Protein AF-A0A958IT26-F1 (afdb_monomer)

Foldseek 3Di:
DPPPPPPQPVDDPPQKDKAFAPWPVVVCLCCDDVRQQQVLLCVLLVWHWDDDPPTRMIMIGDQQLLSVQLSRQLSVVCRVVVHGDNVSSNVSSVVSNVVSQVQLLVLLVVLCVVLVADDADPVLSSLLSLLQRDDDSNDRRNVQLSVQLVVQLVVCVVVVHDSNLSSLLSNQLQSLSSDGPVDPDDSLVSSLCVCVVRVHDPSSSVSNNVVDPPD

Radius of gyration: 20.42 Å; Cα contacts (8 Å, |Δi|>4): 306; chains: 1; bounding box: 57×32×57 Å

Structure (mmCIF, N/CA/C/O backbone):
data_AF-A0A958IT26-F1
#
_entry.id   AF-A0A958IT26-F1
#
loop_
_atom_site.group_PDB
_atom_site.id
_atom_site.type_symbol
_atom_site.label_atom_id
_atom_site.label_alt_id
_atom_site.label_comp_id
_atom_site.label_asym_id
_atom_site.label_entity_id
_atom_site.label_seq_id
_atom_site.pdbx_PDB_ins_code
_atom_site.Cartn_x
_atom_site.Cartn_y
_atom_site.Cartn_z
_atom_site.occupancy
_atom_site.B_iso_or_equiv
_atom_site.auth_seq_id
_atom_site.auth_comp_id
_atom_site.auth_asym_id
_atom_site.auth_atom_id
_atom_site.pdbx_PDB_model_num
ATOM 1 N N . HIS A 1 1 ? 37.014 5.999 -0.163 1.00 37.81 1 HIS A N 1
ATOM 2 C CA . HIS A 1 1 ? 36.240 6.394 1.035 1.00 37.81 1 HIS A CA 1
ATOM 3 C C . HIS A 1 1 ? 34.866 6.988 0.690 1.00 37.81 1 HIS A C 1
ATOM 5 O O . HIS A 1 1 ? 34.557 8.098 1.099 1.00 37.81 1 HIS A O 1
ATOM 11 N N . ALA A 1 2 ? 34.025 6.244 -0.039 1.00 29.22 2 ALA A N 1
ATOM 12 C CA . ALA A 1 2 ? 32.612 6.597 -0.270 1.00 29.22 2 ALA A CA 1
ATOM 13 C C . ALA A 1 2 ? 31.664 5.379 -0.188 1.00 29.22 2 ALA A C 1
ATOM 15 O O . ALA A 1 2 ? 30.457 5.556 -0.123 1.00 29.22 2 ALA A O 1
ATOM 16 N N . ILE A 1 3 ? 32.206 4.154 -0.138 1.00 37.38 3 ILE A N 1
ATOM 17 C CA . ILE A 1 3 ? 31.438 2.897 -0.168 1.00 37.38 3 ILE A CA 1
ATOM 18 C C . ILE A 1 3 ? 31.169 2.337 1.247 1.00 37.38 3 ILE A C 1
ATOM 20 O O . ILE A 1 3 ? 30.250 1.558 1.443 1.00 37.38 3 ILE A O 1
ATOM 24 N N . GLU A 1 4 ? 31.876 2.804 2.280 1.00 33.22 4 GLU A N 1
ATOM 25 C CA . GLU A 1 4 ? 31.760 2.276 3.657 1.00 33.22 4 GLU A CA 1
ATOM 26 C C . GLU A 1 4 ? 30.720 2.992 4.541 1.00 33.22 4 GLU A C 1
ATOM 28 O O . GLU A 1 4 ? 30.714 2.829 5.758 1.00 33.22 4 GLU A O 1
ATOM 33 N N . ARG A 1 5 ? 29.818 3.790 3.955 1.00 33.16 5 ARG A N 1
ATOM 34 C CA . ARG A 1 5 ? 28.678 4.385 4.682 1.00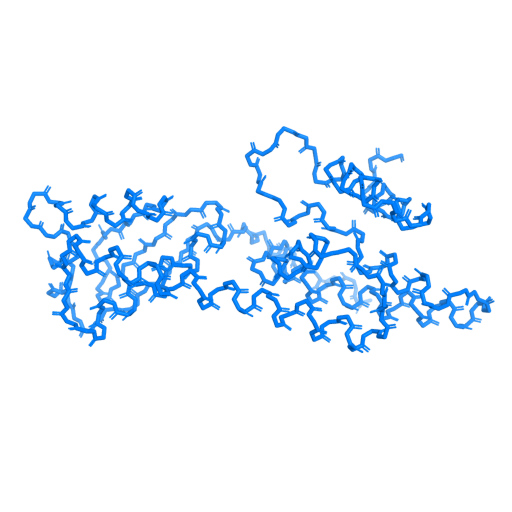 33.16 5 ARG A CA 1
ATOM 35 C C . ARG A 1 5 ? 27.321 3.787 4.323 1.00 33.16 5 ARG A C 1
ATOM 37 O O . ARG A 1 5 ? 26.304 4.321 4.748 1.00 33.16 5 ARG A O 1
ATOM 44 N N . MET A 1 6 ? 27.291 2.653 3.628 1.00 34.75 6 MET A N 1
ATOM 45 C CA . MET A 1 6 ? 26.124 1.773 3.670 1.00 34.75 6 MET A CA 1
ATOM 46 C C . MET A 1 6 ? 26.250 0.893 4.910 1.00 34.75 6 MET A C 1
ATOM 48 O O . MET A 1 6 ? 26.586 -0.284 4.837 1.00 34.75 6 MET A O 1
ATOM 52 N N . ALA A 1 7 ? 26.043 1.508 6.076 1.00 32.09 7 ALA A N 1
ATOM 53 C CA . ALA A 1 7 ? 25.699 0.754 7.265 1.00 32.09 7 ALA A CA 1
ATOM 54 C C . ALA A 1 7 ? 24.404 0.010 6.925 1.00 32.09 7 ALA A C 1
ATOM 56 O O . ALA A 1 7 ? 23.353 0.623 6.746 1.00 32.09 7 ALA A O 1
ATOM 57 N N . THR A 1 8 ? 24.510 -1.302 6.735 1.00 36.16 8 THR A N 1
ATOM 58 C CA . THR A 1 8 ? 23.375 -2.217 6.702 1.00 36.16 8 THR A CA 1
ATOM 59 C C . THR A 1 8 ? 22.695 -2.161 8.061 1.00 36.16 8 THR A C 1
ATOM 61 O O . THR A 1 8 ? 22.952 -2.990 8.934 1.00 36.16 8 THR A O 1
ATOM 64 N N . ASP A 1 9 ? 21.823 -1.175 8.243 1.00 35.66 9 ASP A N 1
ATOM 65 C CA . ASP A 1 9 ? 20.728 -1.304 9.183 1.00 35.66 9 ASP A CA 1
ATOM 66 C C . ASP A 1 9 ? 19.851 -2.415 8.625 1.00 35.66 9 ASP A C 1
ATOM 68 O O . ASP A 1 9 ? 19.150 -2.249 7.624 1.00 35.66 9 ASP A O 1
ATOM 72 N N . TYR A 1 10 ? 19.935 -3.583 9.256 1.00 38.03 10 TYR A N 1
ATOM 73 C CA . TYR A 1 10 ? 19.013 -4.689 9.045 1.00 38.03 10 TYR A CA 1
ATOM 74 C C . TYR A 1 10 ? 17.635 -4.255 9.565 1.00 38.03 10 TYR A C 1
ATOM 76 O O . TYR A 1 10 ? 17.168 -4.677 10.621 1.00 38.03 10 TYR A O 1
ATOM 84 N N . THR A 1 11 ? 16.997 -3.324 8.861 1.00 43.34 11 THR A N 1
ATOM 85 C CA . THR A 1 11 ? 15.626 -2.919 9.125 1.00 43.34 11 THR A CA 1
ATOM 86 C C . THR A 1 11 ? 14.749 -3.971 8.479 1.00 43.34 11 THR A C 1
ATOM 88 O O . THR A 1 11 ? 14.504 -3.956 7.273 1.00 43.34 11 THR A O 1
ATOM 91 N N . MET A 1 12 ? 14.298 -4.927 9.296 1.00 47.28 12 MET A N 1
ATOM 92 C CA . MET A 1 12 ? 13.136 -5.731 8.938 1.00 47.28 12 MET A CA 1
ATOM 93 C C . MET A 1 12 ? 12.037 -4.771 8.476 1.00 47.28 12 MET A C 1
ATOM 95 O O . MET A 1 12 ? 11.821 -3.737 9.117 1.00 47.28 12 MET A O 1
ATOM 99 N N . GLU A 1 13 ? 11.362 -5.092 7.369 1.00 57.38 13 GLU A N 1
ATOM 100 C CA . GLU A 1 13 ? 10.124 -4.409 6.995 1.00 57.38 13 GLU A CA 1
ATOM 101 C C . GLU A 1 13 ? 9.244 -4.412 8.248 1.00 57.38 13 GLU A C 1
ATOM 103 O O . GLU A 1 13 ? 8.858 -5.477 8.733 1.00 57.38 13 GLU A O 1
ATOM 108 N N . SER A 1 14 ? 9.033 -3.240 8.862 1.00 65.56 14 SER A N 1
ATOM 109 C CA . SER A 1 14 ? 8.302 -3.187 10.125 1.00 65.56 14 SER A CA 1
ATOM 110 C C . SER A 1 14 ? 6.916 -3.715 9.824 1.00 65.56 14 SER A C 1
ATOM 112 O O . SER A 1 14 ? 6.182 -3.065 9.091 1.00 65.56 14 SER A O 1
ATOM 114 N N . THR A 1 15 ? 6.556 -4.881 10.354 1.00 81.75 15 THR A N 1
ATOM 115 C CA . THR A 1 15 ? 5.195 -5.434 10.285 1.00 81.75 15 THR A CA 1
ATOM 116 C C . THR A 1 15 ? 4.271 -4.735 11.273 1.00 81.75 15 THR A C 1
ATOM 118 O O . THR A 1 15 ? 3.097 -5.082 11.372 1.00 81.75 15 THR A O 1
ATOM 121 N N . LEU A 1 16 ? 4.799 -3.753 12.007 1.00 89.44 16 LEU A N 1
ATOM 122 C CA . LEU A 1 16 ? 4.132 -3.028 13.068 1.00 89.44 16 LEU A CA 1
ATOM 123 C C . LEU A 1 16 ? 3.788 -1.610 12.618 1.00 89.44 16 LEU A C 1
ATOM 125 O O . LEU A 1 16 ? 4.523 -0.976 11.856 1.00 89.44 16 LEU A O 1
ATOM 129 N N . VAL A 1 17 ? 2.661 -1.113 13.109 1.00 90.94 17 VAL A N 1
ATOM 130 C CA . VAL A 1 17 ? 2.260 0.289 13.015 1.00 90.94 17 VAL A CA 1
ATOM 131 C C . VAL A 1 17 ? 1.665 0.718 14.352 1.00 90.94 17 VAL A C 1
ATOM 133 O O . VAL A 1 17 ? 0.856 -0.004 14.931 1.00 90.94 17 VAL A O 1
ATOM 136 N N . THR A 1 18 ? 2.081 1.875 14.857 1.00 92.44 18 THR A N 1
ATOM 137 C CA . THR A 1 18 ? 1.641 2.396 16.158 1.00 92.44 18 THR A CA 1
ATOM 138 C C . THR A 1 18 ? 0.656 3.537 15.950 1.00 92.44 18 THR A C 1
ATOM 140 O O . THR A 1 18 ? 0.887 4.412 15.116 1.00 92.44 18 THR A O 1
ATOM 143 N N . VAL A 1 19 ? -0.433 3.540 16.719 1.00 94.44 19 VAL A N 1
ATOM 144 C CA . VAL A 1 19 ? -1.404 4.639 16.774 1.00 94.44 19 VAL A CA 1
ATOM 145 C C . VAL A 1 19 ? -1.398 5.238 18.172 1.00 94.44 19 VAL A C 1
ATOM 147 O O . VAL A 1 19 ? -1.560 4.526 19.165 1.00 94.44 19 VAL A O 1
ATOM 150 N N . SER A 1 20 ? -1.222 6.556 18.240 1.00 94.00 20 SER A N 1
ATOM 151 C CA . SER A 1 20 ? -1.310 7.317 19.485 1.00 94.00 20 SER A CA 1
ATOM 152 C C . SER A 1 20 ? -2.763 7.472 19.928 1.00 94.00 20 SER A C 1
ATOM 154 O O . SER A 1 20 ? -3.657 7.775 19.134 1.00 94.00 20 SER A O 1
ATOM 156 N N . LEU A 1 21 ? -2.991 7.289 21.220 1.00 94.06 21 LEU A N 1
ATOM 157 C CA . LEU A 1 21 ? -4.273 7.432 21.883 1.00 94.06 21 LEU A CA 1
ATOM 158 C C . LEU A 1 21 ? -4.316 8.753 22.662 1.00 94.06 21 LEU A C 1
ATOM 160 O O . LEU A 1 21 ? -3.310 9.160 23.228 1.00 94.06 21 LEU A O 1
ATOM 164 N N . PRO A 1 22 ? -5.486 9.401 22.784 1.00 92.62 22 PRO A N 1
ATOM 165 C CA . PRO A 1 22 ? -5.612 10.614 23.595 1.00 92.62 22 PRO A CA 1
ATOM 166 C C . PRO A 1 22 ? -5.424 10.413 25.108 1.00 92.62 22 PRO A C 1
ATOM 168 O O . PRO A 1 22 ? -5.294 11.396 25.828 1.00 92.62 22 PRO A O 1
ATOM 171 N N . ASN A 1 23 ? -5.581 9.181 25.602 1.00 92.62 23 ASN A N 1
ATOM 172 C CA . ASN A 1 23 ? -5.356 8.742 26.986 1.00 92.62 23 ASN A CA 1
ATOM 173 C C . ASN A 1 23 ? -5.585 7.222 27.088 1.00 92.62 23 ASN A C 1
ATOM 175 O O . ASN A 1 23 ? -6.185 6.619 26.194 1.00 92.62 23 ASN A O 1
ATOM 179 N N . ASP A 1 24 ? -5.196 6.606 28.205 1.00 89.75 24 ASP A N 1
ATOM 180 C CA . ASP A 1 24 ? -5.304 5.151 28.400 1.00 89.75 24 ASP A CA 1
ATOM 181 C C . ASP A 1 24 ? -6.738 4.606 28.477 1.00 89.75 24 ASP A C 1
ATOM 183 O O . ASP A 1 24 ? -6.960 3.430 28.177 1.00 89.75 24 ASP A O 1
ATOM 187 N N . ASN A 1 25 ? -7.751 5.434 28.771 1.00 89.81 25 ASN A N 1
ATOM 188 C CA . ASN A 1 25 ? -9.149 4.969 28.771 1.00 89.81 25 ASN A CA 1
ATOM 189 C C . ASN A 1 25 ? -9.584 4.457 27.387 1.00 89.81 25 ASN A C 1
ATOM 191 O O . ASN A 1 25 ? -10.485 3.620 27.275 1.00 89.81 25 ASN A O 1
ATOM 195 N N . TRP A 1 26 ? -8.924 4.920 26.322 1.00 94.00 26 TRP A N 1
ATOM 196 C CA . TRP A 1 26 ? -9.163 4.449 24.963 1.00 94.00 26 TRP A CA 1
ATOM 197 C C . TRP A 1 26 ? -8.802 2.986 24.751 1.00 94.00 26 TRP A C 1
ATOM 199 O O . TRP A 1 26 ? -9.487 2.328 23.970 1.00 94.00 26 TRP A O 1
ATOM 209 N N . LYS A 1 27 ? -7.817 2.442 25.477 1.00 93.00 27 LYS A N 1
ATOM 210 C CA . LYS A 1 27 ? -7.491 1.011 25.404 1.00 93.00 27 LYS A CA 1
ATOM 211 C C . LYS A 1 27 ? -8.707 0.166 25.781 1.00 93.00 27 LYS A C 1
ATOM 213 O O . LYS A 1 27 ? -9.074 -0.751 25.050 1.00 93.00 27 LYS A O 1
ATOM 218 N N . GLY A 1 28 ? -9.411 0.545 26.851 1.00 92.69 28 GLY A N 1
ATOM 219 C CA . GLY A 1 28 ? -10.648 -0.117 27.275 1.00 92.69 28 GLY A CA 1
ATOM 220 C C . GLY A 1 28 ? -11.771 -0.040 26.232 1.00 92.69 28 GLY A C 1
ATOM 221 O O . GLY A 1 28 ? -12.476 -1.025 26.011 1.00 92.69 28 GLY A O 1
ATOM 222 N N . LEU A 1 29 ? -11.915 1.098 25.542 1.00 93.50 29 LEU A N 1
ATOM 223 C CA . LEU A 1 29 ? -12.908 1.276 24.470 1.00 93.50 29 LEU A CA 1
ATOM 224 C C . LEU A 1 29 ? -12.569 0.471 23.206 1.00 93.50 29 LEU A C 1
ATOM 226 O O . LEU A 1 29 ? -13.472 -0.086 22.575 1.00 93.50 29 LEU A O 1
ATOM 230 N N . ILE A 1 30 ? -11.283 0.401 22.852 1.00 94.94 30 ILE A N 1
ATOM 231 C CA . ILE A 1 30 ? -10.767 -0.374 21.716 1.00 94.94 30 ILE A CA 1
ATOM 232 C C . ILE A 1 30 ? -10.967 -1.870 21.961 1.00 94.94 30 ILE A C 1
ATOM 234 O O . ILE A 1 30 ? -11.467 -2.564 21.079 1.00 94.94 30 ILE A O 1
ATOM 238 N N . ILE A 1 31 ? -10.664 -2.362 23.167 1.00 95.69 31 ILE A N 1
ATOM 239 C CA . ILE A 1 31 ? -10.926 -3.757 23.548 1.00 95.69 31 ILE A CA 1
ATOM 240 C C . ILE A 1 31 ? -12.443 -4.015 23.538 1.00 95.69 31 ILE A C 1
ATOM 242 O O . ILE A 1 31 ? -12.935 -4.935 22.875 1.00 95.69 31 ILE A O 1
ATOM 246 N N . GLY A 1 32 ? -13.208 -3.155 24.213 1.00 94.56 32 GLY A N 1
ATOM 247 C CA . GLY A 1 32 ? -14.641 -3.328 24.424 1.00 94.56 32 GLY A CA 1
ATOM 248 C C . GLY A 1 32 ? -14.963 -4.486 25.377 1.00 94.56 32 GLY A C 1
ATOM 249 O O . GLY A 1 32 ? -14.102 -5.268 25.781 1.00 94.56 32 GLY A O 1
ATOM 250 N N . ARG A 1 33 ? -16.240 -4.628 25.749 1.00 94.19 33 ARG A N 1
ATOM 251 C CA . ARG A 1 33 ? -16.688 -5.725 26.624 1.00 94.19 33 ARG A CA 1
ATOM 252 C C . ARG A 1 33 ? -16.363 -7.079 25.979 1.00 94.19 33 ARG A C 1
ATOM 254 O O . ARG A 1 33 ? -16.711 -7.288 24.820 1.00 94.19 33 ARG A O 1
ATOM 261 N N . GLU A 1 34 ? -15.684 -7.964 26.714 1.00 93.38 34 GLU A N 1
ATOM 262 C CA . GLU A 1 34 ? -15.273 -9.314 26.259 1.00 93.38 34 GLU A CA 1
ATOM 263 C C . GLU A 1 34 ? -14.404 -9.325 24.979 1.00 93.38 34 GLU A C 1
ATOM 265 O O . GLU A 1 34 ? -14.343 -10.315 24.236 1.00 93.38 34 GLU A O 1
ATOM 270 N N . GLY A 1 35 ? -13.726 -8.207 24.697 1.00 94.44 35 GLY A N 1
ATOM 271 C CA . GLY A 1 35 ? -12.930 -8.051 23.482 1.00 94.44 35 GLY A CA 1
ATOM 272 C C . GLY A 1 35 ? -13.777 -7.895 22.214 1.00 94.44 35 GLY A C 1
ATOM 273 O O . GLY A 1 35 ? -13.286 -8.159 21.119 1.00 94.44 35 GLY A O 1
ATOM 274 N N . ARG A 1 36 ? -15.062 -7.526 22.325 1.00 96.75 36 ARG A N 1
ATOM 275 C CA . ARG A 1 36 ? -15.971 -7.445 21.169 1.00 96.75 36 ARG A CA 1
ATOM 276 C C . ARG A 1 36 ? -15.474 -6.482 20.093 1.00 96.75 36 ARG A C 1
ATOM 278 O O . ARG A 1 36 ? -15.608 -6.773 18.909 1.00 96.75 36 ARG A O 1
ATOM 285 N N . ASN A 1 37 ? -14.955 -5.327 20.501 1.00 96.94 37 ASN A N 1
ATOM 286 C CA . ASN A 1 37 ? -14.572 -4.274 19.566 1.00 96.94 37 ASN A CA 1
ATOM 287 C C . ASN A 1 37 ? -13.251 -4.615 18.874 1.00 96.94 37 ASN A C 1
ATOM 289 O O . ASN A 1 37 ? -13.189 -4.536 17.651 1.00 96.94 37 ASN A O 1
ATOM 293 N N . ILE A 1 38 ? -12.249 -5.072 19.633 1.00 97.12 38 ILE A N 1
ATOM 294 C CA . ILE A 1 38 ? -10.958 -5.485 19.073 1.00 97.12 38 ILE A CA 1
ATOM 295 C C . ILE A 1 38 ? -11.138 -6.659 18.105 1.00 97.12 38 ILE A C 1
ATOM 297 O O . ILE A 1 38 ? -10.722 -6.548 16.960 1.00 97.12 38 ILE A O 1
ATOM 301 N N . LYS A 1 39 ? -11.902 -7.698 18.473 1.00 97.44 39 LYS A N 1
ATOM 302 C CA . LYS A 1 39 ? -12.192 -8.835 17.578 1.00 97.44 39 LYS A CA 1
ATOM 303 C C . LYS A 1 39 ? -12.922 -8.411 16.304 1.00 97.44 39 LYS A C 1
ATOM 305 O O . LYS A 1 39 ? -12.615 -8.920 15.234 1.00 97.44 39 LYS A O 1
ATOM 310 N N . ALA A 1 40 ? -13.886 -7.491 16.404 1.00 97.62 40 ALA A N 1
ATOM 311 C CA . ALA A 1 40 ? -14.579 -6.966 15.228 1.00 97.62 40 ALA A CA 1
ATOM 312 C C . ALA A 1 40 ? -13.616 -6.193 14.314 1.00 97.62 40 ALA A C 1
ATOM 314 O O . ALA A 1 40 ? -13.631 -6.380 13.103 1.00 97.62 40 ALA A O 1
ATOM 315 N N . PHE A 1 41 ? -12.748 -5.363 14.892 1.00 97.94 41 PHE A N 1
ATOM 316 C CA . PHE A 1 41 ? -11.748 -4.615 14.140 1.00 97.94 41 PHE A CA 1
ATOM 317 C C . PHE A 1 41 ? -10.742 -5.536 13.442 1.00 97.94 41 PHE A C 1
ATOM 319 O O . PHE A 1 41 ? -10.506 -5.382 12.244 1.00 97.94 41 PHE A O 1
ATOM 326 N N . GLU A 1 42 ? -10.203 -6.528 14.152 1.00 97.62 42 GLU A N 1
ATOM 327 C CA . GLU A 1 42 ? -9.275 -7.516 13.593 1.00 97.62 42 GLU A CA 1
ATOM 328 C C . GLU A 1 42 ? -9.935 -8.355 12.490 1.00 97.62 42 GLU A C 1
ATOM 330 O O . GLU A 1 42 ? -9.327 -8.586 11.448 1.00 97.62 42 GLU A O 1
ATOM 335 N N . ALA A 1 43 ? -11.199 -8.755 12.669 1.00 97.12 43 ALA A N 1
ATOM 336 C CA . ALA A 1 43 ? -11.938 -9.530 11.672 1.00 97.12 43 ALA A CA 1
ATOM 337 C C . ALA A 1 43 ? -12.176 -8.750 10.369 1.00 97.12 43 ALA A C 1
ATOM 339 O O . ALA A 1 43 ? -12.070 -9.318 9.284 1.00 97.12 43 ALA A O 1
ATOM 340 N N . VAL A 1 44 ? -12.489 -7.456 10.467 1.00 96.81 44 VAL A N 1
ATOM 341 C CA . VAL A 1 44 ? -12.791 -6.612 9.300 1.00 96.81 44 VAL A CA 1
ATOM 342 C C . VAL A 1 44 ? -11.513 -6.173 8.581 1.00 96.81 44 VAL A C 1
ATOM 344 O O . VAL A 1 44 ? -11.487 -6.100 7.355 1.00 96.81 44 VAL A O 1
ATOM 347 N N . THR A 1 45 ? -10.443 -5.883 9.324 1.00 96.25 45 THR A N 1
ATOM 348 C CA . THR A 1 45 ? -9.178 -5.388 8.751 1.00 96.25 45 THR A CA 1
ATOM 349 C C . THR A 1 45 ? -8.204 -6.500 8.362 1.00 96.25 45 THR A C 1
ATOM 351 O O . THR A 1 45 ? -7.346 -6.293 7.502 1.00 96.25 45 THR A O 1
ATOM 354 N N . GLY A 1 46 ? -8.299 -7.674 8.990 1.00 94.62 46 GLY A N 1
ATOM 355 C CA . GLY A 1 46 ? -7.290 -8.730 8.887 1.00 94.62 46 GLY A CA 1
ATOM 356 C C . GLY A 1 46 ? -5.950 -8.361 9.537 1.00 94.62 46 GLY A C 1
ATOM 357 O O . GLY A 1 46 ? -4.922 -8.943 9.192 1.00 94.62 46 GLY A O 1
ATOM 358 N N . VAL A 1 47 ? -5.943 -7.370 10.432 1.00 95.62 47 VAL A N 1
ATOM 359 C CA . VAL A 1 47 ? -4.766 -6.898 11.173 1.00 95.62 47 VAL A CA 1
ATOM 360 C C . VAL A 1 47 ? -4.904 -7.314 12.630 1.00 95.62 47 VAL A C 1
ATOM 362 O O . VAL A 1 47 ? -5.997 -7.242 13.176 1.00 95.62 47 VAL A O 1
ATOM 365 N N . LYS A 1 48 ? -3.804 -7.720 13.271 1.00 96.06 48 LYS A N 1
ATOM 366 C CA . LYS A 1 48 ? -3.786 -8.019 14.707 1.00 96.06 48 LYS A CA 1
ATOM 367 C C . LYS A 1 48 ? -3.564 -6.741 15.505 1.00 96.06 48 LYS A C 1
ATOM 369 O O . LYS A 1 48 ? -2.614 -6.011 15.232 1.00 96.06 48 LYS A O 1
ATOM 374 N N . VAL A 1 49 ? -4.390 -6.492 16.511 1.00 96.38 49 VAL A N 1
ATOM 375 C CA . VAL A 1 49 ? -4.255 -5.349 17.416 1.00 96.38 49 VAL A CA 1
ATOM 376 C C . VAL A 1 49 ? -3.611 -5.832 18.714 1.00 96.38 49 VAL A C 1
ATOM 378 O O . VAL A 1 49 ? -4.084 -6.755 19.373 1.00 96.38 49 VAL A O 1
ATOM 381 N N . ILE A 1 50 ? -2.502 -5.207 19.082 1.00 94.50 50 ILE A N 1
ATOM 382 C CA . ILE A 1 50 ? -1.707 -5.508 20.266 1.00 94.50 50 ILE A CA 1
ATOM 383 C C . ILE A 1 50 ? -1.883 -4.344 21.237 1.00 94.50 50 ILE A C 1
ATOM 385 O O . ILE A 1 50 ? -1.512 -3.203 20.954 1.00 94.50 50 ILE A O 1
ATOM 389 N N . VAL A 1 51 ? -2.479 -4.651 22.386 1.00 92.75 51 VAL A N 1
ATOM 390 C CA . VAL A 1 51 ? -2.624 -3.720 23.503 1.00 92.75 51 VAL A CA 1
ATOM 391 C C . VAL A 1 51 ? -1.696 -4.202 24.608 1.00 92.75 51 VAL A C 1
ATOM 393 O O . VAL A 1 51 ? -1.916 -5.278 25.160 1.00 92.75 51 VAL A O 1
ATOM 396 N N . ASP A 1 52 ? -0.654 -3.428 24.891 1.00 89.75 52 ASP A N 1
ATOM 397 C CA . ASP A 1 52 ? 0.319 -3.700 25.948 1.00 89.75 52 ASP A CA 1
ATOM 398 C C . ASP A 1 52 ? 0.296 -2.589 27.016 1.00 89.75 52 ASP A C 1
ATOM 400 O O . ASP A 1 52 ? -0.594 -1.727 27.028 1.00 89.75 52 ASP A O 1
ATOM 404 N N . ASP A 1 53 ? 1.264 -2.620 27.930 1.00 88.81 53 ASP A N 1
ATOM 405 C CA . ASP A 1 53 ? 1.385 -1.658 29.028 1.00 88.81 53 ASP A CA 1
ATOM 406 C C . ASP A 1 53 ? 1.955 -0.296 28.585 1.00 88.81 53 ASP A C 1
ATOM 408 O O . ASP A 1 53 ? 2.024 0.626 29.396 1.00 88.81 53 ASP A O 1
ATOM 412 N N . THR A 1 54 ? 2.320 -0.118 27.306 1.00 89.50 54 THR A N 1
ATOM 413 C CA . THR A 1 54 ? 2.882 1.140 26.789 1.00 89.50 54 THR A CA 1
ATOM 414 C C . THR A 1 54 ? 1.818 2.240 26.821 1.00 89.50 54 THR A C 1
ATOM 416 O O . THR A 1 54 ? 0.814 2.118 26.111 1.00 89.50 54 THR A O 1
ATOM 419 N N . PRO A 1 55 ? 1.974 3.318 27.611 1.00 89.50 55 PRO A N 1
ATOM 420 C CA . PRO A 1 55 ? 0.931 4.330 27.763 1.00 89.50 55 PRO A CA 1
ATOM 421 C C . PRO A 1 55 ? 0.530 4.970 26.435 1.00 89.50 55 PRO A C 1
ATOM 423 O O . PRO A 1 55 ? 1.352 5.121 25.532 1.00 89.50 55 PRO A O 1
ATOM 426 N N . GLU A 1 56 ? -0.744 5.347 26.330 1.00 92.44 56 GLU A N 1
ATOM 427 C CA . GLU A 1 56 ? -1.280 6.199 25.263 1.00 92.44 56 GLU A CA 1
ATOM 428 C C . GLU A 1 56 ? -1.008 5.688 23.838 1.00 92.44 56 GLU A C 1
ATOM 430 O O . GLU A 1 56 ? -0.991 6.459 22.881 1.00 92.44 56 GLU A O 1
ATOM 435 N N . THR A 1 57 ? -0.805 4.382 23.660 1.00 93.56 57 THR A N 1
ATOM 436 C CA . THR A 1 57 ? -0.530 3.792 22.347 1.00 93.56 57 THR A CA 1
ATOM 437 C C . THR A 1 57 ? -1.190 2.430 22.182 1.00 93.56 57 THR A C 1
ATOM 439 O O . THR A 1 57 ? -1.473 1.719 23.148 1.00 93.56 57 THR A O 1
ATOM 442 N N . VAL A 1 58 ? -1.465 2.085 20.924 1.00 94.50 58 VAL A N 1
ATOM 443 C CA . VAL A 1 58 ? -1.838 0.739 20.482 1.00 94.50 58 VAL A CA 1
ATOM 444 C C . VAL A 1 58 ? -0.982 0.378 19.280 1.00 94.50 58 VAL A C 1
ATOM 446 O O . VAL A 1 58 ? -0.764 1.202 18.387 1.00 94.50 58 VAL A O 1
ATOM 449 N N . VAL A 1 59 ? -0.513 -0.865 19.256 1.00 94.75 59 VAL A N 1
ATOM 450 C CA . VAL A 1 59 ? 0.302 -1.404 18.169 1.00 94.75 59 VAL A CA 1
ATOM 451 C C . VAL A 1 59 ? -0.563 -2.315 17.309 1.00 94.75 59 VAL A C 1
ATOM 453 O O . VAL A 1 59 ? -1.399 -3.062 17.804 1.00 94.75 59 VAL A O 1
ATOM 456 N N . MET A 1 60 ? -0.378 -2.265 16.000 1.00 94.94 60 MET A N 1
ATOM 457 C CA . MET A 1 60 ? -1.058 -3.121 15.036 1.00 94.94 60 MET A CA 1
ATOM 458 C C . MET A 1 60 ? -0.032 -3.881 14.209 1.00 94.94 60 MET A C 1
ATOM 460 O O . MET A 1 60 ? 0.970 -3.303 13.799 1.00 94.94 60 MET A O 1
ATOM 464 N N . SER A 1 61 ? -0.282 -5.164 13.955 1.00 92.69 61 SER A N 1
ATOM 465 C CA . SER A 1 61 ? 0.634 -6.062 13.254 1.00 92.69 61 SER A CA 1
ATOM 466 C C . SER A 1 61 ? -0.031 -6.743 12.058 1.00 92.69 61 SER A C 1
ATOM 468 O O . SER A 1 61 ? -1.090 -7.359 12.201 1.00 92.69 61 SER A O 1
ATOM 470 N N . CYS A 1 62 ? 0.581 -6.627 10.876 1.00 90.81 62 CYS A N 1
ATOM 471 C CA . CYS A 1 62 ? 0.192 -7.353 9.662 1.00 90.81 62 CYS A CA 1
ATOM 472 C C . CYS A 1 62 ? 1.309 -7.293 8.601 1.00 90.81 62 CYS A C 1
ATOM 474 O O . CYS A 1 62 ? 2.015 -6.293 8.480 1.00 90.81 62 CYS A O 1
ATOM 476 N N . PHE A 1 63 ? 1.460 -8.354 7.807 1.00 86.31 63 PHE A N 1
ATOM 477 C CA . PHE A 1 63 ? 2.436 -8.406 6.709 1.00 86.31 63 PHE A CA 1
ATOM 478 C C . PHE A 1 63 ? 2.016 -7.576 5.488 1.00 86.31 63 PHE A C 1
ATOM 480 O O . PHE A 1 63 ? 2.867 -7.087 4.745 1.00 86.31 63 PHE A O 1
ATOM 487 N N . ASP A 1 64 ? 0.711 -7.374 5.284 1.00 89.62 64 ASP A N 1
ATOM 488 C CA . ASP A 1 64 ? 0.197 -6.541 4.199 1.00 89.62 64 ASP A CA 1
ATOM 489 C C . ASP A 1 64 ? 0.180 -5.057 4.634 1.00 89.62 64 ASP A C 1
ATOM 491 O O . ASP A 1 64 ? -0.616 -4.669 5.496 1.00 89.62 64 ASP A O 1
ATOM 495 N N . PRO A 1 65 ? 1.039 -4.195 4.064 1.00 90.75 65 PRO A N 1
ATOM 496 C CA . PRO A 1 65 ? 1.161 -2.796 4.435 1.00 90.75 65 PRO A CA 1
ATOM 497 C C . PRO A 1 65 ? -0.070 -1.987 4.041 1.00 90.75 65 PRO A C 1
ATOM 499 O O . PRO A 1 65 ? -0.357 -0.980 4.681 1.00 90.75 65 PRO A O 1
ATOM 502 N N . ILE A 1 66 ? -0.828 -2.428 3.033 1.00 93.88 66 ILE A N 1
ATOM 503 C CA . ILE A 1 66 ? -2.072 -1.765 2.646 1.00 93.88 66 ILE A CA 1
ATOM 504 C C . ILE A 1 66 ? -3.120 -2.032 3.718 1.00 93.88 66 ILE A C 1
ATOM 506 O O . ILE A 1 66 ? -3.737 -1.085 4.201 1.00 93.88 66 ILE A O 1
ATOM 510 N N . LYS A 1 67 ? -3.265 -3.286 4.171 1.00 94.94 67 LYS A N 1
ATOM 511 C CA . LYS A 1 67 ? -4.153 -3.603 5.303 1.00 94.94 67 LYS A CA 1
ATOM 512 C C . LYS A 1 67 ? -3.742 -2.849 6.566 1.00 94.94 67 LYS A C 1
ATOM 514 O O . LYS A 1 67 ? -4.609 -2.315 7.255 1.00 94.94 67 LYS A O 1
ATOM 519 N N . ARG A 1 68 ? -2.436 -2.740 6.845 1.00 94.12 68 ARG A N 1
ATOM 520 C CA . ARG A 1 68 ? -1.930 -1.938 7.974 1.00 94.12 68 ARG A CA 1
ATOM 521 C C . ARG A 1 68 ? -2.304 -0.472 7.871 1.00 94.12 68 ARG A C 1
ATOM 523 O O . ARG A 1 68 ? -2.759 0.094 8.859 1.00 94.12 68 ARG A O 1
ATOM 530 N N . GLU A 1 69 ? -2.132 0.137 6.703 1.00 95.69 69 GLU A N 1
ATOM 531 C CA . GLU A 1 69 ? -2.473 1.544 6.519 1.00 95.69 69 GLU A CA 1
ATOM 532 C C . GLU A 1 69 ? -3.984 1.780 6.639 1.00 95.69 69 GLU A C 1
ATOM 534 O O . GLU A 1 69 ? -4.415 2.730 7.295 1.00 95.69 69 GLU A O 1
ATOM 539 N N . VAL A 1 70 ? -4.798 0.891 6.061 1.00 97.75 70 VAL A N 1
ATOM 540 C CA . VAL A 1 70 ? -6.260 0.938 6.197 1.00 97.75 70 VAL A CA 1
ATOM 541 C C . VAL A 1 70 ? -6.663 0.835 7.668 1.00 97.75 70 VAL A C 1
ATOM 543 O O . VAL A 1 70 ? -7.474 1.636 8.134 1.00 97.75 70 VAL A O 1
ATOM 546 N N . ALA A 1 71 ? -6.068 -0.093 8.421 1.00 97.56 71 ALA A N 1
ATOM 547 C CA . ALA A 1 71 ? -6.314 -0.234 9.852 1.00 97.56 71 ALA A CA 1
ATOM 548 C C . ALA A 1 71 ? -5.871 1.012 10.639 1.00 97.56 71 ALA A C 1
ATOM 550 O O . ALA A 1 71 ? -6.639 1.521 11.455 1.00 97.56 71 ALA A O 1
ATOM 551 N N . ARG A 1 72 ? -4.685 1.566 10.357 1.00 97.31 72 ARG A N 1
ATOM 552 C CA . ARG A 1 72 ? -4.186 2.795 10.995 1.00 97.31 72 ARG A CA 1
ATOM 553 C C . ARG A 1 72 ? -5.166 3.954 10.821 1.00 97.31 72 ARG A C 1
ATOM 555 O O . ARG A 1 72 ? -5.613 4.533 11.811 1.00 97.31 72 ARG A O 1
ATOM 562 N N . LEU A 1 73 ? -5.560 4.236 9.579 1.00 97.81 73 LEU A N 1
ATOM 563 C CA . LEU A 1 73 ? -6.510 5.303 9.258 1.00 97.81 73 LEU A CA 1
ATOM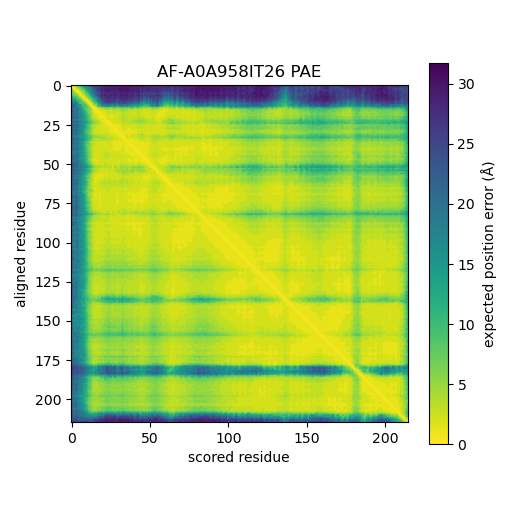 564 C C . LEU A 1 73 ? -7.892 5.054 9.871 1.00 97.81 73 LEU A C 1
ATOM 566 O O . LEU A 1 73 ? -8.525 5.986 10.369 1.00 97.81 73 LEU A O 1
ATOM 570 N N . ALA A 1 74 ? -8.361 3.804 9.864 1.00 98.00 74 ALA A N 1
ATOM 571 C CA . ALA A 1 74 ? -9.636 3.452 10.475 1.00 98.00 74 ALA A CA 1
ATOM 572 C C . ALA A 1 74 ? -9.613 3.665 11.996 1.00 98.00 74 ALA A C 1
ATOM 574 O O . ALA A 1 74 ? -10.559 4.221 12.555 1.00 98.00 74 ALA A O 1
ATOM 575 N N . MET A 1 75 ? -8.527 3.275 12.669 1.00 97.31 75 MET A N 1
ATOM 576 C CA . MET A 1 75 ? -8.365 3.476 14.109 1.00 97.31 75 MET A CA 1
ATOM 577 C C . MET A 1 75 ? -8.322 4.964 14.467 1.00 97.31 75 MET A C 1
ATOM 579 O O . MET A 1 75 ? -9.042 5.396 15.368 1.00 97.31 75 MET A O 1
ATOM 583 N N . GLU A 1 76 ? -7.563 5.769 13.722 1.00 96.44 76 GLU A N 1
ATOM 584 C CA . GLU A 1 76 ? -7.531 7.226 13.896 1.00 96.44 76 GLU A CA 1
ATOM 585 C C . GLU A 1 76 ? -8.917 7.855 13.712 1.00 96.44 76 GLU A C 1
ATOM 587 O O . GLU A 1 76 ? -9.346 8.671 14.531 1.00 96.44 76 GLU A O 1
ATOM 592 N N . GLY A 1 77 ? -9.662 7.434 12.686 1.00 96.69 77 GLY A N 1
ATOM 593 C CA . GLY A 1 77 ? -11.020 7.911 12.432 1.00 96.69 77 GLY A CA 1
ATOM 594 C C . GLY A 1 77 ? -12.013 7.549 13.543 1.00 96.69 77 GLY A C 1
ATOM 595 O O . GLY A 1 77 ? -12.845 8.376 13.933 1.00 96.69 77 GLY A O 1
ATOM 596 N N . LEU A 1 78 ? -11.906 6.339 14.102 1.00 96.69 78 LEU A N 1
ATOM 597 C CA . LEU A 1 78 ? -12.709 5.885 15.243 1.00 96.69 78 LEU A CA 1
ATOM 598 C C . LEU A 1 78 ? -12.410 6.701 16.511 1.00 96.69 78 LEU A C 1
ATOM 600 O O . LEU A 1 78 ? -13.341 7.094 17.225 1.00 96.69 78 LEU A O 1
ATOM 604 N N . ILE A 1 79 ? -11.131 7.001 16.757 1.00 95.38 79 ILE A N 1
ATOM 605 C CA . ILE A 1 79 ? -10.680 7.837 17.877 1.00 95.38 79 ILE A CA 1
ATOM 606 C C . ILE A 1 79 ? -11.188 9.273 17.719 1.00 95.38 79 ILE A C 1
ATOM 608 O O . ILE A 1 79 ? -11.762 9.846 18.645 1.00 95.38 79 ILE A O 1
ATOM 612 N N . GLN A 1 80 ? -11.070 9.856 16.528 1.00 94.62 80 GLN A N 1
ATOM 613 C CA . GLN A 1 80 ? -11.578 11.206 16.273 1.00 94.62 80 GLN A CA 1
ATOM 614 C C . GLN A 1 80 ? -13.093 11.306 16.510 1.00 94.62 80 GLN A C 1
ATOM 616 O O . GLN A 1 80 ? -13.577 12.293 17.066 1.00 94.62 80 GLN A O 1
ATOM 621 N N . LYS A 1 81 ? -13.848 10.264 16.142 1.00 93.44 81 LYS A N 1
ATOM 622 C CA . LYS A 1 81 ? -15.313 10.220 16.284 1.00 93.44 81 LYS A CA 1
ATOM 623 C C . LYS A 1 81 ? -15.805 9.809 17.671 1.00 93.44 81 LYS A C 1
ATOM 625 O O . LYS A 1 81 ? -17.008 9.898 17.909 1.00 93.44 81 LYS A O 1
ATOM 630 N N . LYS A 1 82 ? -14.923 9.355 18.573 1.00 92.12 82 LYS A N 1
ATOM 631 C CA . LYS A 1 82 ? -15.291 8.882 19.925 1.00 92.12 82 LYS A CA 1
ATOM 632 C C . LYS A 1 82 ? -16.369 7.807 19.929 1.00 92.12 82 LYS A C 1
ATOM 634 O O . LYS A 1 82 ? -17.182 7.735 20.846 1.00 92.12 82 LYS A O 1
ATOM 639 N N . ASN A 1 83 ? -16.369 6.959 18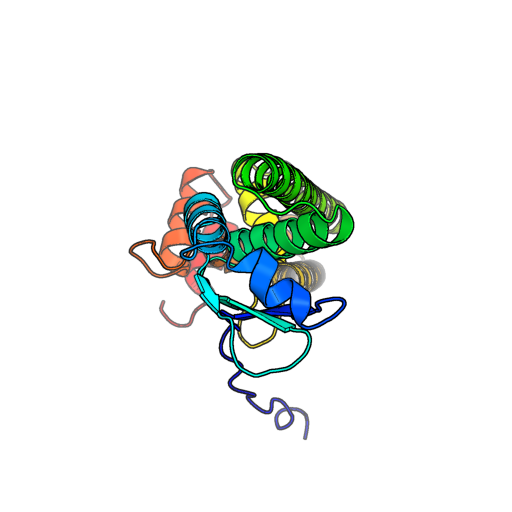.903 1.00 92.06 83 ASN A N 1
ATOM 640 C CA . ASN A 1 83 ? -17.390 5.940 18.732 1.00 92.06 83 ASN A CA 1
ATOM 641 C C . ASN A 1 83 ? -16.780 4.631 18.232 1.00 92.06 83 ASN A C 1
ATOM 643 O O . ASN A 1 83 ? -16.562 4.461 17.035 1.00 92.06 83 ASN A O 1
ATOM 647 N N . ILE A 1 84 ? -16.537 3.702 19.159 1.00 95.12 84 ILE A N 1
ATOM 648 C CA . ILE A 1 84 ? -15.977 2.382 18.860 1.00 95.12 84 ILE A CA 1
ATOM 649 C C . ILE A 1 84 ? -17.038 1.320 19.139 1.00 95.12 84 ILE A C 1
ATOM 651 O O . ILE A 1 84 ? -17.316 0.950 20.281 1.00 95.12 84 ILE A O 1
ATOM 655 N N . ASN A 1 85 ? -17.659 0.842 18.069 1.00 95.44 85 ASN A N 1
ATOM 656 C CA . ASN A 1 85 ? -18.565 -0.299 18.069 1.00 95.44 85 ASN A CA 1
ATOM 657 C C . ASN A 1 85 ? -18.497 -0.985 16.689 1.00 95.44 85 ASN A C 1
ATOM 659 O O . ASN A 1 85 ? -18.047 -0.341 15.742 1.00 95.44 85 ASN A O 1
ATOM 663 N N . PRO A 1 86 ? -18.964 -2.238 16.535 1.00 95.94 86 PRO A N 1
ATOM 664 C CA . PRO A 1 86 ? -18.832 -2.983 15.279 1.00 95.94 86 PRO A CA 1
ATOM 665 C C . PRO A 1 86 ? -19.350 -2.236 14.041 1.00 95.94 86 PRO A C 1
ATOM 667 O O . PRO A 1 86 ? -18.654 -2.145 13.039 1.00 95.94 86 PRO A O 1
ATOM 670 N N . LYS A 1 87 ? -20.510 -1.574 14.139 1.00 96.88 87 LYS A N 1
ATOM 671 C CA . LYS A 1 87 ? -21.079 -0.801 13.024 1.00 96.88 87 LYS A CA 1
ATOM 672 C C . LYS A 1 87 ? -20.216 0.409 12.648 1.00 96.88 87 LYS A C 1
ATOM 674 O O . LYS A 1 87 ? -20.110 0.756 11.475 1.00 96.88 87 LYS A O 1
ATOM 679 N N . ALA A 1 88 ? -19.645 1.088 13.642 1.00 97.25 88 ALA A N 1
ATOM 680 C CA . ALA A 1 88 ? -18.732 2.203 13.407 1.00 97.25 88 ALA A CA 1
ATOM 681 C C . ALA A 1 88 ? -17.406 1.721 12.802 1.00 97.25 88 ALA A C 1
ATOM 683 O O . ALA A 1 88 ? -16.892 2.376 11.901 1.00 97.25 88 ALA A O 1
ATOM 684 N N . ILE A 1 89 ? -16.900 0.571 13.258 1.00 98.12 89 ILE A N 1
ATOM 685 C CA . ILE A 1 89 ? -15.698 -0.082 12.729 1.00 98.12 89 ILE A CA 1
ATOM 686 C C . ILE A 1 89 ? -15.872 -0.376 11.237 1.00 98.12 89 ILE A C 1
ATOM 688 O O . ILE A 1 89 ? -15.072 0.112 10.446 1.00 98.12 89 ILE A O 1
ATOM 692 N N . ASP A 1 90 ? -16.949 -1.061 10.840 1.00 97.56 90 ASP A N 1
ATOM 693 C CA . ASP A 1 90 ? -17.222 -1.371 9.427 1.00 97.56 90 ASP A CA 1
ATOM 694 C C . ASP A 1 90 ? -17.249 -0.105 8.559 1.00 97.56 90 ASP A C 1
ATOM 696 O O . ASP A 1 90 ? -16.626 -0.026 7.496 1.00 97.56 90 ASP A O 1
ATOM 700 N N . ALA A 1 91 ? -17.958 0.922 9.035 1.00 97.75 91 ALA A N 1
ATOM 701 C CA . ALA A 1 91 ? -18.088 2.182 8.320 1.00 97.75 91 ALA A CA 1
ATOM 702 C C . ALA A 1 91 ? -16.750 2.924 8.188 1.00 97.75 91 ALA A C 1
ATOM 704 O O . ALA A 1 91 ? -16.508 3.561 7.159 1.00 97.75 91 ALA A O 1
ATOM 705 N N . GLU A 1 92 ? -15.899 2.876 9.215 1.00 98.00 92 GLU A N 1
ATOM 706 C CA . GLU A 1 92 ? -14.616 3.573 9.203 1.00 98.00 92 GLU A CA 1
ATOM 707 C C . GLU A 1 92 ? -13.560 2.832 8.391 1.00 98.00 92 GLU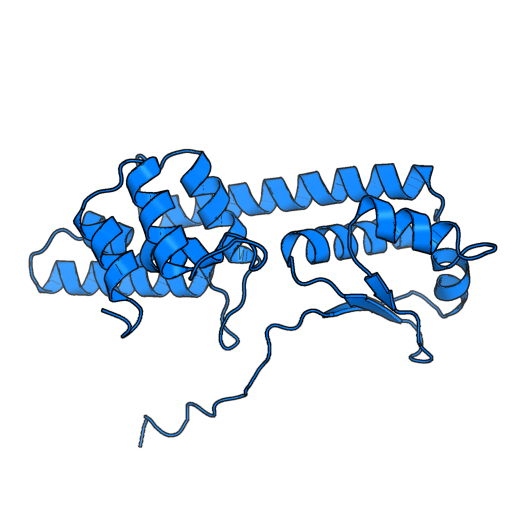 A C 1
ATOM 709 O O . GLU A 1 92 ? -12.856 3.470 7.609 1.00 98.00 92 GLU A O 1
ATOM 714 N N . VAL A 1 93 ? -13.516 1.500 8.472 1.00 98.38 93 VAL A N 1
ATOM 715 C CA . VAL A 1 93 ? -12.644 0.683 7.618 1.00 98.38 93 VAL A CA 1
ATOM 716 C C . VAL A 1 93 ? -13.005 0.877 6.146 1.00 98.38 93 VAL A C 1
ATOM 718 O O . VAL A 1 93 ? -12.124 1.134 5.328 1.00 98.38 93 VAL A O 1
ATOM 721 N N . GLY A 1 94 ? -14.297 0.883 5.799 1.00 98.12 94 GLY A N 1
ATOM 722 C CA . GLY A 1 94 ? -14.734 1.150 4.425 1.00 98.12 94 GLY A CA 1
ATOM 723 C C . GLY A 1 94 ? -14.364 2.552 3.916 1.00 98.12 94 GLY A C 1
ATOM 724 O O . GLY A 1 94 ? -14.109 2.733 2.724 1.00 98.12 94 GLY A O 1
ATOM 725 N N . LYS A 1 95 ? -14.306 3.560 4.797 1.00 98.25 95 LYS A N 1
ATOM 726 C CA . LYS A 1 95 ? -13.816 4.905 4.445 1.00 98.25 95 LYS A CA 1
ATOM 727 C C . LYS A 1 95 ? -12.303 4.921 4.269 1.00 98.25 95 LYS A C 1
ATOM 729 O O . LYS A 1 95 ? -11.830 5.463 3.273 1.00 98.25 95 LYS A O 1
ATOM 734 N N . ALA A 1 96 ? -11.570 4.315 5.199 1.00 98.31 96 ALA A N 1
ATOM 735 C CA . ALA A 1 96 ? -10.119 4.205 5.141 1.00 98.31 96 ALA A CA 1
ATOM 736 C C . ALA A 1 96 ? -9.664 3.48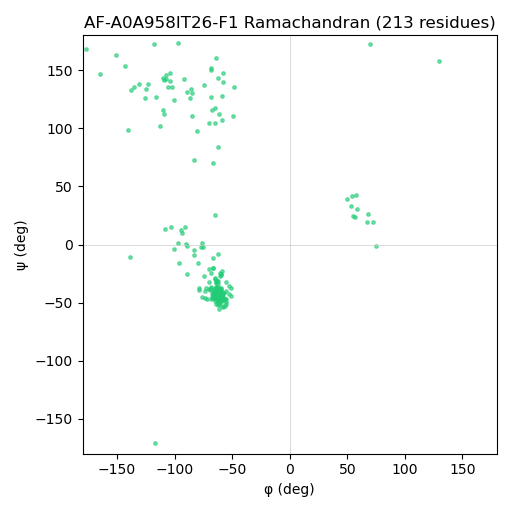2 3.866 1.00 98.31 96 ALA A C 1
ATOM 738 O O . ALA A 1 96 ? -8.781 3.984 3.175 1.00 98.31 96 ALA A O 1
ATOM 739 N N . GLN A 1 97 ? -10.337 2.392 3.481 1.00 98.06 97 GLN A N 1
ATOM 740 C CA . GLN A 1 97 ? -10.061 1.673 2.236 1.00 98.06 97 GLN A CA 1
ATOM 741 C C . GLN A 1 97 ? -10.139 2.598 1.017 1.00 98.06 97 GLN A C 1
ATOM 743 O O . GLN A 1 97 ? -9.190 2.681 0.247 1.00 98.06 97 GLN A O 1
ATOM 748 N N . LYS A 1 98 ? -11.216 3.386 0.888 1.00 98.25 98 LYS A N 1
ATOM 749 C CA . LYS A 1 98 ? -11.371 4.337 -0.228 1.00 98.25 98 LYS A CA 1
ATOM 750 C C . LYS A 1 98 ? -10.278 5.405 -0.255 1.00 98.25 98 LYS A C 1
ATOM 752 O O . LYS A 1 98 ? -9.850 5.811 -1.332 1.00 98.25 98 LYS A O 1
ATOM 757 N N . VAL A 1 99 ? -9.842 5.878 0.914 1.00 98.38 99 VAL A N 1
ATOM 758 C CA . VAL A 1 99 ? -8.748 6.856 1.024 1.00 98.38 99 VAL A CA 1
ATOM 759 C C . VAL A 1 99 ? -7.431 6.244 0.548 1.00 98.38 99 VAL A C 1
ATOM 761 O O . VAL A 1 99 ? -6.706 6.876 -0.223 1.00 98.38 99 VAL A O 1
ATOM 764 N N . VAL A 1 100 ? -7.138 5.011 0.965 1.00 98.06 100 VAL A N 1
ATOM 765 C CA . VAL A 1 100 ? -5.933 4.286 0.547 1.00 98.06 100 VAL A CA 1
ATOM 766 C C . VAL A 1 100 ? -5.971 3.976 -0.950 1.00 98.06 100 VAL A C 1
ATOM 768 O O . VAL A 1 100 ? -5.002 4.273 -1.645 1.00 98.06 100 VAL A O 1
ATOM 771 N N . ASP A 1 101 ? -7.096 3.502 -1.483 1.00 97.75 101 ASP A N 1
ATOM 772 C CA . ASP A 1 101 ? -7.257 3.213 -2.915 1.00 97.75 101 ASP A CA 1
ATOM 773 C C . ASP A 1 101 ? -7.061 4.469 -3.779 1.00 97.75 101 ASP A C 1
ATOM 775 O O . ASP A 1 101 ? -6.337 4.444 -4.778 1.00 97.75 101 ASP A O 1
ATOM 779 N N . ALA A 1 102 ? -7.640 5.603 -3.370 1.00 98.31 102 ALA A N 1
ATOM 780 C CA . ALA A 1 102 ? -7.442 6.880 -4.055 1.00 98.31 102 ALA A CA 1
ATOM 781 C C . ALA A 1 102 ? -5.976 7.347 -3.989 1.00 98.31 102 ALA A C 1
ATOM 783 O O . ALA A 1 102 ? -5.444 7.905 -4.951 1.00 98.31 102 ALA A O 1
ATOM 784 N N . SER A 1 103 ? -5.300 7.101 -2.865 1.00 98.31 103 SER A N 1
ATOM 785 C CA . SER A 1 103 ? -3.876 7.391 -2.689 1.00 98.31 103 SER A CA 1
ATOM 786 C C . SER A 1 103 ? -2.989 6.527 -3.598 1.00 98.31 103 SER A C 1
ATOM 788 O O . SER A 1 103 ? -2.053 7.062 -4.195 1.00 98.31 103 SER A O 1
ATOM 790 N N . ILE A 1 104 ? -3.312 5.237 -3.762 1.00 98.25 104 ILE A N 1
ATOM 791 C CA . ILE A 1 104 ? -2.658 4.308 -4.705 1.00 98.25 104 ILE A CA 1
ATOM 792 C C . ILE A 1 104 ? -2.789 4.836 -6.136 1.00 98.25 104 ILE A C 1
ATOM 794 O O . ILE A 1 104 ? -1.783 5.009 -6.827 1.00 98.25 104 ILE A O 1
ATOM 798 N N . GLN A 1 105 ? -4.014 5.153 -6.568 1.00 98.06 105 GLN A N 1
ATOM 799 C CA . GLN A 1 105 ? -4.274 5.669 -7.917 1.00 98.06 105 GLN A CA 1
ATOM 800 C C . GLN A 1 105 ? -3.510 6.970 -8.176 1.00 98.06 105 GLN A C 1
ATOM 802 O O . GLN A 1 105 ? -2.783 7.082 -9.164 1.00 98.06 105 GLN A O 1
ATOM 807 N N . LYS A 1 106 ? -3.593 7.923 -7.240 1.00 98.38 106 LYS A N 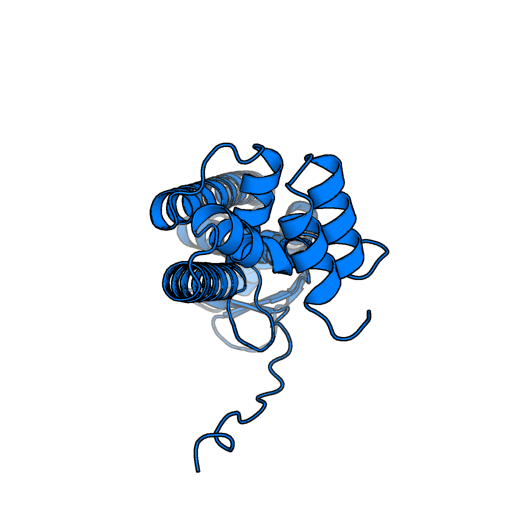1
ATOM 808 C CA . LYS A 1 106 ? -2.896 9.208 -7.339 1.00 98.38 106 LYS A CA 1
ATOM 809 C C . LYS A 1 106 ? -1.378 9.039 -7.433 1.00 98.38 106 LYS A C 1
ATOM 811 O O . LYS A 1 106 ? -0.737 9.758 -8.197 1.00 98.38 106 LYS A O 1
ATOM 816 N N . ALA A 1 107 ? -0.798 8.114 -6.665 1.00 98.25 107 ALA A N 1
ATOM 817 C CA . ALA A 1 107 ? 0.640 7.853 -6.680 1.00 98.25 107 ALA A CA 1
ATOM 818 C C . ALA A 1 107 ? 1.107 7.293 -8.033 1.00 98.25 107 ALA A C 1
ATOM 820 O O . ALA A 1 107 ? 2.104 7.765 -8.584 1.00 98.25 107 ALA A O 1
ATOM 821 N N . ALA A 1 108 ? 0.353 6.347 -8.598 1.00 98.06 108 ALA A N 1
ATOM 822 C CA . ALA A 1 108 ? 0.637 5.791 -9.915 1.00 98.06 108 ALA A CA 1
ATOM 823 C C . ALA A 1 108 ? 0.527 6.853 -11.019 1.00 98.06 108 ALA A C 1
ATOM 825 O O . ALA A 1 108 ? 1.438 7.002 -11.831 1.00 98.06 108 ALA A O 1
ATOM 826 N N . GLU A 1 109 ? -0.557 7.633 -11.030 1.00 98.12 109 GLU A N 1
ATOM 827 C CA . GLU A 1 109 ? -0.774 8.687 -12.028 1.00 98.12 109 GLU A CA 1
ATOM 828 C C . GLU A 1 109 ? 0.297 9.776 -11.974 1.00 98.12 109 GLU A C 1
ATOM 830 O O . GLU A 1 109 ? 0.819 10.176 -13.017 1.00 98.12 109 GLU A O 1
ATOM 835 N N . ALA A 1 110 ? 0.653 10.231 -10.768 1.00 98.38 110 ALA A N 1
ATOM 836 C CA . ALA A 1 110 ? 1.714 11.212 -10.580 1.00 98.38 110 ALA A CA 1
ATOM 837 C C . ALA A 1 110 ? 3.053 10.686 -11.112 1.00 98.38 110 ALA A C 1
ATOM 839 O O . ALA A 1 110 ? 3.718 11.384 -11.874 1.00 98.38 110 ALA A O 1
ATOM 840 N N . THR A 1 111 ? 3.395 9.437 -10.784 1.00 98.38 111 THR A N 1
ATOM 841 C CA . THR A 1 111 ? 4.642 8.788 -11.214 1.00 98.38 111 THR A CA 1
ATOM 842 C C . THR A 1 111 ? 4.724 8.639 -12.733 1.00 98.38 111 THR A C 1
ATOM 844 O O . THR A 1 111 ? 5.717 9.023 -13.351 1.00 98.38 111 THR A O 1
ATOM 847 N N . LEU A 1 112 ? 3.661 8.137 -13.365 1.00 98.25 112 LEU A N 1
ATOM 848 C CA . LEU A 1 112 ? 3.616 7.962 -14.818 1.00 98.25 112 LEU A CA 1
ATOM 849 C C . LEU A 1 112 ? 3.685 9.300 -15.559 1.00 98.25 112 LEU A C 1
ATOM 851 O O . LEU A 1 112 ? 4.371 9.408 -16.577 1.00 98.25 112 LEU A O 1
ATOM 855 N N . LYS A 1 113 ? 3.010 10.329 -15.032 1.00 98.06 113 LYS A N 1
ATOM 856 C CA . LYS A 1 113 ? 3.062 11.687 -15.581 1.00 98.06 113 LYS A CA 1
ATOM 857 C C . LYS A 1 113 ? 4.462 12.287 -15.467 1.00 98.06 113 LYS A C 1
ATOM 859 O O . LYS A 1 113 ? 4.943 12.849 -16.446 1.00 98.06 113 LYS A O 1
ATOM 864 N N . GLU A 1 114 ? 5.096 12.159 -14.304 1.00 97.25 114 GLU A N 1
ATOM 865 C CA . GLU A 1 114 ? 6.449 12.659 -14.034 1.00 97.25 114 GLU A CA 1
ATOM 866 C C . GLU A 1 114 ? 7.480 12.058 -15.001 1.00 97.25 114 GLU A C 1
ATOM 868 O O . GLU A 1 114 ? 8.272 12.787 -15.594 1.00 97.25 114 GLU A O 1
ATOM 873 N N . LEU A 1 115 ? 7.414 10.744 -15.235 1.00 96.75 115 LEU A N 1
ATOM 874 C CA . LEU A 1 115 ? 8.347 10.031 -16.115 1.00 96.75 115 LEU A CA 1
ATOM 875 C C . LEU A 1 115 ? 7.971 10.100 -17.608 1.00 96.75 115 LEU A C 1
ATOM 877 O O . LEU A 1 115 ? 8.746 9.648 -18.456 1.00 96.75 115 LEU A O 1
ATOM 881 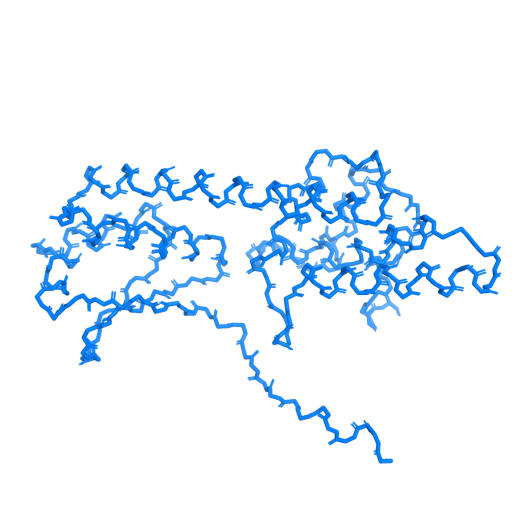N N . ASN A 1 116 ? 6.817 10.700 -17.936 1.00 96.94 116 ASN A N 1
ATOM 882 C CA . ASN A 1 116 ? 6.194 10.741 -19.267 1.00 96.94 116 ASN A CA 1
ATOM 883 C C . ASN A 1 116 ? 5.900 9.346 -19.866 1.00 96.94 116 ASN A C 1
ATOM 885 O O . ASN A 1 116 ? 5.871 9.168 -21.083 1.00 96.94 116 ASN A O 1
ATOM 889 N N . ILE A 1 117 ? 5.616 8.358 -19.015 1.00 97.44 117 ILE A N 1
ATOM 890 C CA . ILE A 1 117 ? 5.278 6.995 -19.435 1.00 97.44 117 ILE A CA 1
ATOM 891 C C . ILE A 1 117 ? 3.774 6.909 -19.717 1.00 97.44 117 ILE A C 1
ATOM 893 O O . ILE A 1 117 ? 2.933 7.244 -18.881 1.00 97.44 117 ILE A O 1
ATOM 897 N N . ARG A 1 118 ? 3.418 6.437 -20.915 1.00 94.50 118 ARG A N 1
ATOM 898 C CA . ARG A 1 118 ? 2.027 6.336 -21.395 1.00 94.50 118 ARG A CA 1
ATOM 899 C C . ARG A 1 118 ? 1.638 4.886 -21.668 1.00 94.50 118 ARG A C 1
ATOM 901 O O . ARG A 1 118 ? 2.476 3.992 -21.614 1.00 94.50 118 ARG A O 1
ATOM 908 N N . ASN A 1 119 ? 0.359 4.653 -21.967 1.00 94.56 119 ASN A N 1
ATOM 909 C CA . ASN A 1 119 ? -0.157 3.343 -22.388 1.00 94.56 119 ASN A CA 1
ATOM 910 C C . ASN A 1 119 ? 0.182 2.207 -21.401 1.00 94.56 119 ASN A C 1
ATOM 912 O O . ASN A 1 119 ? 0.583 1.116 -21.791 1.00 94.56 119 ASN A O 1
ATOM 916 N N . VAL A 1 120 ? 0.069 2.480 -20.099 1.00 97.06 120 VAL A N 1
ATOM 917 C CA . VAL A 1 120 ? 0.186 1.463 -19.043 1.00 97.06 120 VAL A CA 1
ATOM 918 C C . VAL A 1 120 ? -1.190 0.870 -18.773 1.00 97.06 120 VAL A C 1
ATOM 920 O O . VAL A 1 120 ? -2.152 1.631 -18.593 1.00 97.06 120 VAL A O 1
ATOM 923 N N . HIS A 1 121 ? -1.270 -0.461 -18.733 1.00 97.75 121 HIS A N 1
ATOM 924 C CA . HIS A 1 121 ? -2.496 -1.200 -18.435 1.00 97.75 121 HIS A CA 1
ATOM 925 C C . HIS A 1 121 ? -3.067 -0.802 -17.057 1.00 97.75 121 HIS A C 1
ATOM 927 O O . HIS A 1 121 ? -2.280 -0.639 -16.124 1.00 97.75 121 HIS A O 1
ATOM 933 N N . PRO A 1 122 ? -4.396 -0.651 -16.877 1.00 96.69 122 PRO A N 1
ATOM 934 C CA . PRO A 1 122 ? -4.985 -0.214 -15.605 1.00 96.69 122 PRO A CA 1
ATOM 935 C C . PRO A 1 122 ? -4.510 -1.009 -14.379 1.00 96.69 122 PRO A C 1
ATOM 937 O O . PRO A 1 122 ? -4.102 -0.408 -13.390 1.00 96.69 122 PRO A O 1
ATOM 940 N N . GLU A 1 123 ? -4.449 -2.339 -14.479 1.00 95.75 123 GLU A N 1
ATOM 941 C CA . GLU A 1 123 ? -3.953 -3.201 -13.391 1.00 95.75 123 GLU A CA 1
ATOM 942 C C . GLU A 1 123 ? -2.479 -2.943 -13.038 1.00 95.75 123 GLU A C 1
ATOM 944 O O . GLU A 1 123 ? -2.124 -2.884 -11.864 1.00 95.75 123 GLU A O 1
ATOM 949 N N . MET A 1 124 ? -1.621 -2.682 -14.032 1.00 96.75 124 MET A N 1
ATOM 950 C CA . MET A 1 124 ? -0.222 -2.300 -13.792 1.00 96.75 124 MET A CA 1
ATOM 951 C C . MET A 1 124 ? -0.118 -0.964 -13.053 1.00 96.75 124 MET A C 1
ATOM 953 O O . MET A 1 124 ? 0.774 -0.782 -12.228 1.00 96.75 124 MET A O 1
ATOM 957 N N . ARG A 1 125 ? -1.046 -0.028 -13.301 1.00 97.88 125 ARG A N 1
ATOM 958 C CA . ARG A 1 125 ? -1.094 1.243 -12.559 1.00 97.88 125 ARG A CA 1
ATOM 959 C C . ARG A 1 125 ? -1.459 1.015 -11.099 1.00 97.88 125 ARG A C 1
ATOM 961 O O . ARG A 1 125 ? -0.857 1.632 -10.229 1.00 97.88 125 ARG A O 1
ATOM 968 N N . ILE A 1 126 ? -2.414 0.126 -10.828 1.00 96.62 126 ILE A N 1
ATOM 969 C CA . ILE A 1 126 ? -2.789 -0.227 -9.454 1.00 96.62 126 ILE A CA 1
ATOM 970 C C . ILE A 1 126 ? -1.580 -0.834 -8.738 1.00 96.62 126 ILE A C 1
ATOM 972 O O . ILE A 1 126 ? -1.221 -0.363 -7.661 1.00 96.62 126 ILE A O 1
ATOM 976 N N . LEU A 1 127 ? -0.907 -1.812 -9.353 1.00 96.88 127 LEU A N 1
ATOM 977 C CA . LEU A 1 127 ? 0.298 -2.434 -8.796 1.00 96.88 127 LEU A CA 1
ATOM 978 C C . LEU A 1 127 ? 1.410 -1.411 -8.537 1.00 96.88 127 LEU A C 1
ATOM 980 O O . LEU A 1 127 ? 1.949 -1.366 -7.435 1.00 96.88 127 LEU A O 1
ATOM 984 N N . LEU A 1 128 ? 1.680 -0.523 -9.496 1.00 98.06 128 LEU A N 1
ATOM 985 C CA . LEU A 1 128 ? 2.649 0.560 -9.332 1.00 98.06 128 LEU A CA 1
ATOM 986 C C . LEU A 1 128 ? 2.310 1.441 -8.122 1.00 98.06 128 LEU A C 1
ATOM 988 O O . LEU A 1 128 ? 3.166 1.719 -7.289 1.00 98.06 128 LEU A O 1
ATOM 992 N N . GLY A 1 129 ? 1.048 1.851 -7.988 1.00 97.56 129 GLY A N 1
ATOM 993 C CA . GLY A 1 129 ? 0.607 2.670 -6.862 1.00 97.56 129 GLY A CA 1
ATOM 994 C C . GLY A 1 129 ? 0.739 1.963 -5.510 1.00 97.56 129 GLY A C 1
ATOM 995 O O . GLY A 1 129 ? 1.013 2.617 -4.506 1.00 97.56 129 GLY A O 1
ATOM 996 N N . ARG A 1 130 ? 0.587 0.631 -5.468 1.00 96.50 130 ARG A N 1
ATOM 997 C CA . ARG A 1 130 ? 0.753 -0.173 -4.243 1.00 96.50 130 ARG A CA 1
ATOM 998 C C . ARG A 1 130 ? 2.190 -0.145 -3.722 1.00 96.50 130 ARG A C 1
ATOM 1000 O O . ARG A 1 130 ? 2.370 -0.209 -2.507 1.00 96.50 130 ARG A O 1
ATOM 1007 N N . LEU A 1 131 ? 3.189 0.026 -4.595 1.00 95.50 131 LEU A N 1
ATOM 1008 C CA . LEU A 1 131 ? 4.599 0.153 -4.197 1.00 95.50 131 LEU A CA 1
ATOM 1009 C C . LEU A 1 131 ? 4.839 1.337 -3.248 1.00 95.50 131 LEU A C 1
ATOM 1011 O O . LEU A 1 131 ? 5.771 1.294 -2.453 1.00 95.50 131 LEU A O 1
ATOM 1015 N N . LYS A 1 132 ? 3.954 2.349 -3.247 1.00 95.69 132 LYS A N 1
ATOM 1016 C CA . LYS A 1 132 ? 3.978 3.457 -2.277 1.00 95.69 132 LYS A CA 1
ATOM 1017 C C . LYS A 1 132 ? 3.936 2.975 -0.827 1.00 95.69 132 LYS A C 1
ATOM 1019 O O . LYS A 1 132 ? 4.470 3.646 0.048 1.00 95.69 132 LYS A O 1
ATOM 1024 N N . TYR A 1 133 ? 3.273 1.857 -0.559 1.00 93.00 133 TYR A N 1
ATOM 1025 C CA . TYR A 1 133 ? 3.134 1.309 0.789 1.00 93.00 133 TYR A CA 1
ATOM 1026 C C . TYR A 1 133 ? 4.165 0.217 1.085 1.00 93.00 133 TYR A C 1
ATOM 1028 O O . TYR A 1 133 ? 4.146 -0.357 2.168 1.00 93.00 133 TYR A O 1
ATOM 1036 N N . ARG A 1 134 ? 5.062 -0.081 0.140 1.00 89.25 134 ARG A N 1
ATOM 1037 C CA . ARG A 1 134 ? 6.081 -1.119 0.278 1.00 89.25 134 ARG A CA 1
ATOM 1038 C C . ARG A 1 134 ? 7.430 -0.502 0.599 1.00 89.25 134 ARG A C 1
ATOM 1040 O O . ARG A 1 134 ? 7.854 0.452 -0.053 1.00 89.25 134 ARG A O 1
ATOM 1047 N N . THR A 1 135 ? 8.111 -1.107 1.562 1.00 86.00 135 THR A N 1
ATOM 1048 C CA . THR A 1 135 ? 9.475 -0.747 1.939 1.00 86.00 135 THR A CA 1
ATOM 1049 C C . THR A 1 135 ? 10.347 -1.990 1.855 1.00 86.00 135 THR A C 1
ATOM 1051 O O . THR A 1 135 ? 9.967 -3.039 2.363 1.00 86.00 135 THR A O 1
ATOM 1054 N N . SER A 1 136 ? 11.522 -1.879 1.246 1.00 81.19 136 SER A N 1
ATOM 1055 C CA . SER A 1 136 ? 12.535 -2.938 1.223 1.00 81.19 136 SER A CA 1
ATOM 1056 C C . SER A 1 136 ? 13.892 -2.315 1.508 1.00 81.19 136 SER A C 1
ATOM 1058 O O . SER A 1 136 ? 14.177 -1.232 1.004 1.00 81.19 136 SER A O 1
ATOM 1060 N N . TYR A 1 137 ? 14.695 -2.952 2.365 1.00 76.31 137 TYR A N 1
ATOM 1061 C CA . TYR A 1 137 ? 15.993 -2.420 2.807 1.00 76.31 137 TYR A CA 1
ATOM 1062 C C . TYR A 1 137 ? 15.920 -0.955 3.288 1.00 76.31 137 TYR A C 1
ATOM 1064 O O . TYR A 1 137 ? 16.778 -0.134 2.979 1.00 76.31 137 TYR A O 1
ATOM 1072 N N . GLY A 1 138 ? 14.844 -0.604 4.005 1.00 78.81 138 GLY A N 1
ATOM 1073 C CA . GLY A 1 138 ? 14.610 0.750 4.521 1.00 78.81 138 GLY A CA 1
ATOM 1074 C C . GLY A 1 138 ? 14.168 1.794 3.484 1.00 78.81 138 GLY A C 1
ATOM 1075 O O . GLY A 1 138 ? 13.890 2.930 3.864 1.00 78.81 138 GLY A O 1
ATOM 1076 N N . GLN A 1 139 ? 14.045 1.436 2.203 1.00 83.50 139 GLN A N 1
ATOM 1077 C CA . GLN A 1 139 ? 13.647 2.348 1.128 1.00 83.50 139 GLN A CA 1
ATOM 1078 C C . GLN A 1 139 ? 12.228 2.083 0.634 1.00 83.50 139 GLN A C 1
ATOM 1080 O O . GLN A 1 139 ? 11.796 0.936 0.512 1.00 83.50 139 GLN A O 1
ATOM 1085 N N . ASN A 1 140 ? 11.503 3.156 0.317 1.00 92.69 140 ASN A N 1
ATOM 1086 C CA . ASN A 1 140 ? 10.207 3.054 -0.338 1.00 92.69 140 ASN A CA 1
ATOM 1087 C C . ASN A 1 140 ? 10.377 2.535 -1.772 1.00 92.69 140 ASN A C 1
ATOM 1089 O O . ASN A 1 140 ? 11.131 3.115 -2.551 1.00 92.69 140 ASN A O 1
ATOM 1093 N N . ILE A 1 141 ? 9.655 1.474 -2.139 1.00 94.19 141 ILE A N 1
ATOM 1094 C CA . ILE A 1 141 ? 9.854 0.823 -3.441 1.00 94.19 141 ILE A CA 1
ATOM 1095 C C . ILE A 1 141 ? 9.364 1.685 -4.608 1.00 94.19 141 ILE A C 1
ATOM 1097 O O . ILE A 1 141 ? 9.958 1.631 -5.686 1.00 94.19 141 ILE A O 1
ATOM 1101 N N . LEU A 1 142 ? 8.314 2.496 -4.429 1.00 96.69 142 LEU A N 1
ATOM 1102 C CA . LEU A 1 142 ? 7.872 3.402 -5.493 1.00 96.69 142 LEU A CA 1
ATOM 1103 C C . LEU A 1 142 ? 8.927 4.477 -5.762 1.00 96.69 142 LEU A C 1
ATOM 1105 O O . LEU A 1 142 ? 9.262 4.715 -6.920 1.00 96.69 142 LEU A O 1
ATOM 1109 N N . ASP A 1 143 ? 9.464 5.097 -4.711 1.00 95.62 143 ASP A N 1
ATOM 1110 C CA . ASP A 1 143 ? 10.494 6.130 -4.854 1.00 95.62 143 ASP A CA 1
ATOM 1111 C C . ASP A 1 143 ? 11.793 5.557 -5.438 1.00 95.62 143 ASP A C 1
ATOM 1113 O O . ASP A 1 143 ? 12.337 6.135 -6.379 1.00 95.62 143 ASP A O 1
ATOM 1117 N N . HIS A 1 144 ? 12.218 4.374 -4.979 1.00 94.88 144 HIS A N 1
ATOM 1118 C CA . HIS A 1 144 ? 13.326 3.616 -5.576 1.00 94.88 144 HIS A CA 1
ATOM 1119 C C . HIS A 1 144 ? 13.098 3.368 -7.072 1.00 94.88 144 HIS A C 1
ATOM 1121 O O . HIS A 1 144 ? 13.925 3.723 -7.909 1.00 94.88 144 HIS A O 1
ATOM 1127 N N . SER A 1 145 ? 11.928 2.843 -7.444 1.00 96.19 145 SER A N 1
ATOM 1128 C CA . SER A 1 145 ? 11.604 2.554 -8.848 1.00 96.19 145 SER A CA 1
ATOM 1129 C C . SER A 1 145 ? 11.597 3.818 -9.716 1.00 96.19 145 SER A C 1
ATOM 1131 O O . SER A 1 145 ? 11.991 3.779 -10.883 1.00 96.19 145 SER A O 1
ATOM 1133 N N . LYS A 1 146 ? 11.183 4.963 -9.157 1.00 97.81 146 LYS A N 1
ATOM 1134 C CA . LYS A 1 146 ? 11.262 6.263 -9.836 1.00 97.81 146 LYS A CA 1
ATOM 1135 C C . LYS A 1 146 ? 12.702 6.705 -10.062 1.00 97.81 146 LYS A C 1
ATOM 1137 O O . LYS A 1 146 ? 13.019 7.160 -11.159 1.00 97.81 146 LYS A O 1
ATOM 1142 N N . GLU A 1 147 ? 13.556 6.587 -9.051 1.00 96.50 147 GLU A N 1
ATOM 1143 C CA . GLU A 1 147 ? 14.975 6.931 -9.156 1.00 96.50 147 GLU A CA 1
ATOM 1144 C C . GLU A 1 147 ? 15.674 6.066 -10.212 1.00 96.50 147 GLU A C 1
ATOM 1146 O O . GLU A 1 147 ? 16.310 6.599 -11.124 1.00 96.50 147 GLU A O 1
ATOM 1151 N N . VAL A 1 148 ? 15.455 4.747 -10.173 1.00 96.25 148 VAL A N 1
ATOM 1152 C CA . VAL A 1 148 ? 15.978 3.808 -11.176 1.00 96.25 148 VAL A CA 1
ATOM 1153 C C . VAL A 1 148 ? 15.485 4.170 -12.579 1.00 96.25 148 VAL A C 1
ATOM 1155 O O . VAL A 1 148 ? 16.283 4.207 -13.517 1.00 96.25 148 VAL A O 1
ATOM 1158 N N . ALA A 1 149 ? 14.200 4.504 -12.745 1.00 97.62 149 ALA A N 1
ATOM 1159 C CA . ALA A 1 149 ? 13.662 4.952 -14.029 1.00 97.62 149 ALA A CA 1
ATOM 1160 C C . ALA A 1 149 ? 14.361 6.221 -14.546 1.00 97.62 149 ALA A C 1
ATOM 1162 O O . ALA A 1 149 ? 14.729 6.286 -15.723 1.00 97.62 149 ALA A O 1
ATOM 1163 N N . TRP A 1 150 ? 14.568 7.219 -13.682 1.00 96.38 150 TRP A N 1
ATOM 1164 C CA . TRP A 1 150 ? 15.276 8.453 -14.030 1.00 96.38 150 TRP A CA 1
ATOM 1165 C C . TRP A 1 150 ? 16.716 8.183 -14.473 1.00 96.38 150 TRP A C 1
ATOM 1167 O O . TRP A 1 150 ? 17.117 8.642 -15.547 1.00 96.38 150 TRP A O 1
ATOM 1177 N N . LEU A 1 151 ? 17.466 7.401 -13.694 1.00 97.00 151 LEU A N 1
ATOM 1178 C CA . LEU A 1 151 ? 18.850 7.039 -14.004 1.00 97.00 151 LEU A CA 1
ATOM 1179 C C . LEU A 1 151 ? 18.946 6.246 -15.312 1.00 97.00 151 LEU A C 1
ATOM 1181 O O . LEU A 1 151 ? 19.750 6.594 -16.177 1.00 97.00 151 LEU A O 1
ATOM 1185 N N . ALA A 1 152 ? 18.086 5.240 -15.502 1.00 97.06 152 ALA A N 1
ATOM 1186 C CA . ALA A 1 152 ? 18.040 4.440 -16.725 1.00 97.06 152 ALA A CA 1
ATOM 1187 C C . ALA A 1 152 ? 17.754 5.301 -17.963 1.00 97.06 152 ALA A C 1
ATOM 1189 O O . ALA A 1 152 ? 18.422 5.163 -18.987 1.00 97.06 152 ALA A O 1
ATOM 1190 N N . GLY A 1 153 ? 16.804 6.236 -17.860 1.00 97.31 153 GLY A N 1
ATOM 1191 C CA . GLY A 1 153 ? 16.506 7.181 -18.933 1.00 97.31 153 GLY A CA 1
ATOM 1192 C C . GLY A 1 153 ? 17.681 8.099 -19.276 1.00 97.31 153 GLY A C 1
ATOM 1193 O O . GLY A 1 153 ? 17.946 8.329 -20.453 1.00 97.31 153 GLY A O 1
ATOM 1194 N N . ASN A 1 154 ? 18.394 8.604 -18.266 1.00 96.69 154 ASN A N 1
ATOM 1195 C CA . ASN A 1 154 ? 19.551 9.476 -18.476 1.00 96.69 154 ASN A CA 1
ATOM 1196 C C . ASN A 1 154 ? 20.711 8.716 -19.132 1.00 96.69 154 ASN A C 1
ATOM 1198 O O . ASN A 1 154 ? 21.273 9.196 -20.111 1.00 96.69 154 ASN A O 1
ATOM 1202 N N . MET A 1 155 ? 21.016 7.502 -18.663 1.00 96.81 155 MET A N 1
ATOM 1203 C CA . MET A 1 155 ? 22.035 6.649 -19.288 1.00 96.81 155 MET A CA 1
ATOM 1204 C C . MET A 1 155 ? 21.675 6.305 -20.736 1.00 96.81 155 MET A C 1
ATOM 1206 O O . MET A 1 155 ? 22.530 6.369 -21.615 1.00 96.81 155 MET A O 1
ATOM 1210 N N . ALA A 1 156 ? 20.406 5.989 -21.007 1.00 97.50 156 ALA A N 1
ATOM 1211 C CA . ALA A 1 156 ? 19.947 5.729 -22.366 1.00 97.50 156 ALA A CA 1
ATOM 1212 C C . ALA A 1 156 ? 20.135 6.948 -23.283 1.00 97.50 156 ALA A C 1
ATOM 1214 O O . ALA A 1 156 ? 20.552 6.775 -24.423 1.00 97.50 156 ALA A O 1
ATOM 1215 N N . ALA A 1 157 ? 19.891 8.166 -22.787 1.00 96.75 157 ALA A N 1
ATOM 1216 C CA . ALA A 1 157 ? 20.094 9.389 -23.562 1.00 96.75 157 ALA A CA 1
ATOM 1217 C C . ALA A 1 157 ? 21.569 9.590 -23.949 1.00 96.75 157 ALA A C 1
ATOM 1219 O O . ALA A 1 157 ? 21.860 9.840 -25.117 1.00 96.75 157 ALA A O 1
ATOM 1220 N N . GLU A 1 158 ? 22.489 9.415 -22.996 1.00 97.00 158 GLU A N 1
ATOM 1221 C CA . GLU A 1 158 ? 23.939 9.534 -23.229 1.00 97.00 158 GLU A CA 1
ATOM 1222 C C . GLU A 1 158 ? 24.466 8.473 -24.209 1.00 97.00 158 GLU A C 1
ATOM 1224 O O . GLU A 1 158 ? 25.385 8.727 -24.986 1.00 97.00 158 GLU A O 1
ATOM 1229 N N . LEU A 1 159 ? 23.860 7.283 -24.208 1.00 96.31 159 LEU A N 1
ATOM 1230 C CA . LEU A 1 159 ? 24.241 6.166 -25.077 1.00 96.31 159 LEU A CA 1
ATOM 1231 C C . LEU A 1 159 ? 23.504 6.151 -26.428 1.00 96.31 159 LEU A C 1
ATOM 1233 O O . LEU A 1 159 ? 23.730 5.246 -27.231 1.00 96.31 159 LEU A O 1
ATOM 1237 N N . GLY A 1 160 ? 22.616 7.115 -26.695 1.00 96.25 160 GLY A N 1
ATOM 1238 C CA . GLY A 1 160 ? 21.818 7.158 -27.926 1.00 96.25 160 GLY A CA 1
ATOM 1239 C C . GLY A 1 160 ? 20.768 6.040 -28.043 1.00 96.25 160 GLY A C 1
ATOM 1240 O O . GLY A 1 160 ? 20.406 5.647 -29.151 1.00 96.25 160 GLY A O 1
ATOM 1241 N N . LEU A 1 161 ? 20.295 5.512 -26.912 1.00 97.12 161 LEU A N 1
ATOM 1242 C CA . LEU A 1 161 ? 19.272 4.467 -26.807 1.00 97.12 161 LEU A CA 1
ATOM 1243 C C . LEU A 1 161 ? 17.871 5.060 -26.557 1.00 97.12 161 LEU A C 1
ATOM 1245 O O . LEU A 1 161 ? 17.698 6.257 -26.320 1.00 97.12 161 LEU A O 1
ATOM 1249 N N . ASP A 1 162 ? 16.841 4.208 -26.581 1.00 97.69 162 ASP A N 1
ATOM 1250 C CA . ASP A 1 162 ? 15.461 4.623 -26.303 1.00 97.69 162 ASP A CA 1
ATOM 1251 C C . ASP A 1 162 ? 15.256 4.976 -24.816 1.00 97.69 162 ASP A C 1
ATOM 1253 O O . ASP A 1 162 ? 15.112 4.115 -23.943 1.00 97.69 162 ASP A O 1
ATOM 1257 N N . VAL A 1 163 ? 15.186 6.280 -24.546 1.00 97.56 163 VAL A N 1
ATOM 1258 C CA . VAL A 1 163 ? 14.969 6.864 -23.215 1.00 97.56 163 VAL A CA 1
ATOM 1259 C C . VAL A 1 163 ? 13.634 6.444 -22.593 1.00 97.56 163 VAL A C 1
ATOM 1261 O O . VAL A 1 163 ? 13.561 6.226 -21.382 1.00 97.56 163 VAL A O 1
ATOM 1264 N N . GLN A 1 164 ? 12.560 6.353 -23.383 1.00 97.62 164 GLN A N 1
ATOM 1265 C CA . GLN A 1 164 ? 11.228 6.032 -22.856 1.00 97.62 164 GLN A CA 1
ATOM 1266 C C . GLN A 1 164 ? 11.134 4.559 -22.474 1.00 97.62 164 GLN A C 1
ATOM 1268 O O . GLN A 1 164 ? 10.585 4.231 -21.418 1.00 97.62 164 GLN A O 1
ATOM 1273 N N . LEU A 1 165 ? 11.715 3.683 -23.295 1.00 97.94 165 LEU A N 1
ATOM 1274 C CA . LEU A 1 165 ? 11.794 2.263 -22.986 1.00 97.94 165 LEU A CA 1
ATOM 1275 C C . LEU A 1 165 ? 12.656 2.008 -21.743 1.00 97.94 165 LEU A C 1
ATOM 1277 O O . LEU A 1 165 ? 12.240 1.245 -20.871 1.00 97.94 165 LEU A O 1
ATOM 1281 N N . ALA A 1 166 ? 13.796 2.693 -21.612 1.00 97.94 166 ALA A N 1
ATOM 1282 C CA . ALA A 1 166 ? 14.671 2.568 -20.446 1.00 97.94 166 ALA A CA 1
ATOM 1283 C C . ALA A 1 166 ? 13.995 3.036 -19.145 1.00 97.94 166 ALA A C 1
ATOM 1285 O O . ALA A 1 166 ? 14.044 2.329 -18.139 1.00 97.94 166 ALA A O 1
ATOM 1286 N N . ARG A 1 167 ? 13.287 4.176 -19.167 1.00 98.25 167 ARG A N 1
ATOM 1287 C CA . ARG A 1 167 ? 12.483 4.639 -18.017 1.00 98.25 167 ARG A CA 1
ATOM 1288 C C . ARG A 1 167 ? 11.406 3.635 -17.637 1.00 98.25 167 ARG A C 1
ATOM 1290 O O . ARG A 1 167 ? 11.196 3.379 -16.457 1.00 98.25 167 ARG A O 1
ATOM 1297 N N . ARG A 1 168 ? 10.716 3.071 -18.631 1.00 98.38 168 ARG A N 1
ATOM 1298 C CA . ARG A 1 168 ? 9.663 2.078 -18.403 1.00 98.38 168 ARG A CA 1
ATOM 1299 C C . ARG A 1 168 ? 10.219 0.796 -17.783 1.00 98.38 168 ARG A C 1
ATOM 1301 O O . ARG A 1 168 ? 9.613 0.286 -16.848 1.00 98.38 168 ARG A O 1
ATOM 1308 N N . ALA A 1 169 ? 11.363 0.320 -18.270 1.00 97.56 169 ALA A N 1
ATOM 1309 C CA . ALA A 1 169 ? 12.068 -0.827 -17.706 1.00 97.56 169 ALA A CA 1
ATOM 1310 C C . ALA A 1 169 ? 12.486 -0.557 -16.252 1.00 97.56 169 ALA A C 1
ATOM 1312 O O . ALA A 1 169 ? 12.106 -1.301 -15.354 1.00 97.56 169 ALA A O 1
ATOM 1313 N N . GLY A 1 170 ? 13.149 0.576 -15.997 1.00 96.69 170 GLY A N 1
ATOM 1314 C CA . GLY A 1 170 ? 13.546 0.966 -14.644 1.00 96.69 170 GLY A CA 1
ATOM 1315 C C . GLY A 1 170 ? 12.365 1.123 -13.681 1.00 96.69 170 GLY A C 1
ATOM 1316 O O . GLY A 1 170 ? 12.457 0.706 -12.532 1.00 96.69 170 GLY A O 1
ATOM 1317 N N . LEU A 1 171 ? 11.226 1.643 -14.148 1.00 98.12 171 LEU A N 1
ATOM 1318 C CA . LEU A 1 171 ? 10.040 1.819 -13.308 1.00 98.12 171 LEU A CA 1
ATOM 1319 C C . LEU A 1 171 ? 9.394 0.489 -12.896 1.00 98.12 171 LEU A C 1
ATOM 1321 O O . LEU A 1 171 ? 8.862 0.386 -11.793 1.00 98.12 171 LEU A O 1
ATOM 1325 N N . PHE A 1 172 ? 9.382 -0.504 -13.786 1.00 97.62 172 PHE A N 1
ATOM 1326 C CA . PHE A 1 172 ? 8.672 -1.763 -13.554 1.00 97.62 172 PHE A CA 1
ATOM 1327 C C . PHE A 1 172 ? 9.564 -2.918 -13.100 1.00 97.62 172 PHE A C 1
ATOM 1329 O O . PHE A 1 172 ? 9.011 -3.965 -12.780 1.00 97.62 172 PHE A O 1
ATOM 1336 N N . HIS A 1 173 ? 10.889 -2.744 -13.021 1.00 95.12 173 HIS A N 1
ATOM 1337 C CA . HIS A 1 173 ? 11.822 -3.823 -12.664 1.00 95.12 173 HIS A CA 1
ATOM 1338 C C . HIS A 1 173 ? 11.430 -4.561 -11.369 1.00 95.12 173 HIS A C 1
ATOM 1340 O O . HIS A 1 173 ? 11.510 -5.781 -11.307 1.00 95.12 173 HIS A O 1
ATOM 1346 N N . ASP A 1 174 ? 10.911 -3.826 -10.381 1.00 92.38 174 ASP A N 1
ATOM 1347 C CA . ASP A 1 174 ? 10.551 -4.318 -9.047 1.00 92.38 174 ASP A CA 1
ATOM 1348 C C . ASP A 1 174 ? 9.028 -4.512 -8.851 1.00 92.38 174 ASP A C 1
ATOM 1350 O O . ASP A 1 174 ? 8.536 -4.640 -7.724 1.00 92.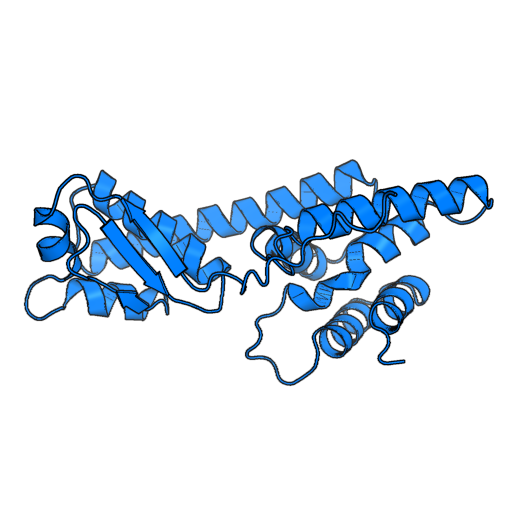38 174 ASP A O 1
ATOM 1354 N N . ILE A 1 175 ? 8.234 -4.527 -9.935 1.00 95.19 175 ILE A N 1
ATOM 1355 C CA . ILE A 1 175 ? 6.758 -4.509 -9.858 1.00 95.19 175 ILE A CA 1
ATOM 1356 C C . ILE A 1 175 ? 6.170 -5.703 -9.097 1.00 95.19 175 ILE A C 1
ATOM 1358 O O . ILE A 1 175 ? 5.097 -5.589 -8.501 1.00 95.19 175 ILE A O 1
ATOM 1362 N N . GLY A 1 176 ? 6.881 -6.832 -9.058 1.00 91.94 176 GLY A N 1
ATOM 1363 C CA . GLY A 1 176 ? 6.467 -8.016 -8.308 1.00 91.94 176 GLY A CA 1
ATOM 1364 C C . GLY A 1 176 ? 6.326 -7.777 -6.801 1.00 91.94 176 GLY A C 1
ATOM 1365 O O . GLY A 1 176 ? 5.460 -8.383 -6.172 1.00 91.94 176 GLY A O 1
ATOM 1366 N N . LYS A 1 177 ? 7.061 -6.812 -6.224 1.00 90.56 177 LYS A N 1
ATOM 1367 C CA . LYS A 1 177 ? 6.947 -6.427 -4.800 1.00 90.56 177 LYS A CA 1
ATOM 1368 C C . LYS A 1 177 ? 5.601 -5.771 -4.450 1.00 90.56 177 LYS A C 1
ATOM 1370 O O . LYS A 1 177 ? 5.275 -5.592 -3.275 1.00 90.56 177 LYS A O 1
ATOM 1375 N N . ALA A 1 178 ? 4.789 -5.406 -5.448 1.00 91.06 178 ALA A N 1
ATOM 1376 C CA . ALA A 1 178 ? 3.434 -4.891 -5.238 1.00 91.06 178 ALA A CA 1
ATOM 1377 C C . ALA A 1 178 ? 2.453 -5.967 -4.738 1.00 91.06 178 ALA A C 1
ATOM 1379 O O . ALA A 1 178 ? 1.401 -5.638 -4.163 1.00 91.06 178 ALA A O 1
ATOM 1380 N N . VAL A 1 179 ? 2.785 -7.240 -4.966 1.00 86.38 179 VAL A N 1
ATOM 1381 C CA . VAL A 1 179 ? 1.994 -8.402 -4.561 1.00 86.38 179 VAL A CA 1
ATOM 1382 C C . VAL A 1 179 ? 2.461 -8.883 -3.184 1.00 86.38 179 VAL A C 1
ATOM 1384 O O . VAL A 1 179 ? 3.630 -8.768 -2.835 1.00 86.38 179 VAL A O 1
ATOM 1387 N N . SER A 1 180 ? 1.522 -9.328 -2.343 1.00 68.06 180 SER A N 1
ATOM 1388 C CA . SER A 1 180 ? 1.836 -9.788 -0.984 1.00 68.06 180 SER A CA 1
ATOM 1389 C C . SER A 1 180 ? 2.644 -11.085 -0.997 1.00 68.06 180 SER A C 1
ATOM 1391 O O . SER A 1 180 ? 2.443 -11.935 -1.864 1.00 68.06 180 SER A O 1
ATOM 1393 N N . SER A 1 181 ? 3.478 -11.249 0.028 1.00 60.00 181 SER A N 1
ATOM 1394 C CA . SER A 1 181 ? 4.362 -12.392 0.282 1.00 60.00 181 SER A CA 1
ATOM 1395 C C . SER A 1 181 ? 3.635 -13.728 0.487 1.00 60.00 181 SER A C 1
ATOM 1397 O O . SER A 1 181 ? 4.286 -14.761 0.545 1.00 60.00 181 SER A O 1
ATOM 1399 N N . ASP A 1 182 ? 2.302 -13.719 0.593 1.00 56.00 182 ASP A N 1
ATOM 1400 C CA . ASP A 1 182 ? 1.467 -14.929 0.681 1.00 56.00 182 ASP A CA 1
ATOM 1401 C C . ASP A 1 182 ? 1.316 -15.651 -0.673 1.00 56.00 182 ASP A C 1
ATOM 1403 O O . ASP A 1 182 ? 0.634 -16.670 -0.767 1.00 56.00 182 ASP A O 1
ATOM 1407 N N . SER A 1 183 ? 1.901 -15.097 -1.738 1.00 58.00 183 SER A N 1
ATOM 1408 C CA . SER A 1 183 ? 1.862 -15.666 -3.085 1.00 58.00 183 SER A CA 1
ATOM 1409 C C . SER A 1 183 ? 2.995 -16.678 -3.252 1.00 58.00 183 SER A C 1
ATOM 1411 O O . SER A 1 183 ? 4.135 -16.387 -2.897 1.00 58.00 183 SER A O 1
ATOM 1413 N N . GLU A 1 184 ? 2.703 -17.856 -3.803 1.00 55.09 184 GLU A N 1
ATOM 1414 C CA . GLU A 1 184 ? 3.733 -18.839 -4.151 1.00 55.09 184 GLU A CA 1
ATOM 1415 C C . GLU A 1 184 ? 4.633 -18.275 -5.268 1.00 55.09 184 GLU A C 1
ATOM 1417 O O . GLU A 1 184 ? 4.154 -17.988 -6.362 1.00 55.09 184 GLU A O 1
ATOM 1422 N N . GLY A 1 185 ? 5.930 -18.094 -4.992 1.00 63.00 185 GLY A N 1
ATOM 1423 C CA . GLY A 1 185 ? 6.931 -17.643 -5.969 1.00 63.00 185 GLY A CA 1
ATOM 1424 C C . GLY A 1 185 ? 7.793 -16.472 -5.486 1.00 63.00 185 GLY A C 1
ATOM 1425 O O . GLY A 1 185 ? 7.415 -15.727 -4.584 1.00 63.00 185 GLY A O 1
ATOM 1426 N N . SER A 1 186 ? 8.977 -16.298 -6.084 1.00 83.31 186 SER A N 1
ATOM 1427 C CA . SER A 1 186 ? 9.791 -15.099 -5.847 1.00 83.31 186 SER A CA 1
ATOM 1428 C C . SER A 1 186 ? 9.109 -13.872 -6.460 1.00 83.31 186 SER A C 1
ATOM 1430 O O . SER A 1 186 ? 8.405 -13.978 -7.469 1.00 83.31 186 SER A O 1
ATOM 1432 N N . HIS A 1 187 ? 9.335 -12.679 -5.900 1.00 84.75 187 HIS A N 1
ATOM 1433 C CA . HIS A 1 187 ? 8.801 -11.439 -6.479 1.00 84.75 187 HIS A CA 1
ATOM 1434 C C . HIS A 1 187 ? 9.308 -11.210 -7.911 1.00 84.75 187 HIS A C 1
ATOM 1436 O O . HIS A 1 187 ? 8.606 -10.589 -8.703 1.00 84.75 187 HIS A O 1
ATOM 1442 N N . VAL A 1 188 ? 10.471 -11.764 -8.273 1.00 88.56 188 VAL A N 1
ATOM 1443 C CA . VAL A 1 188 ? 10.969 -11.810 -9.657 1.00 88.56 188 VAL A CA 1
ATOM 1444 C C . VAL A 1 188 ? 10.009 -12.596 -10.548 1.00 88.56 188 VAL A C 1
ATOM 1446 O O . VAL A 1 188 ? 9.500 -12.051 -11.525 1.00 88.56 188 VAL A O 1
ATOM 1449 N N . THR A 1 189 ? 9.707 -13.845 -10.179 1.00 89.12 189 THR A N 1
ATOM 1450 C CA . THR A 1 189 ? 8.813 -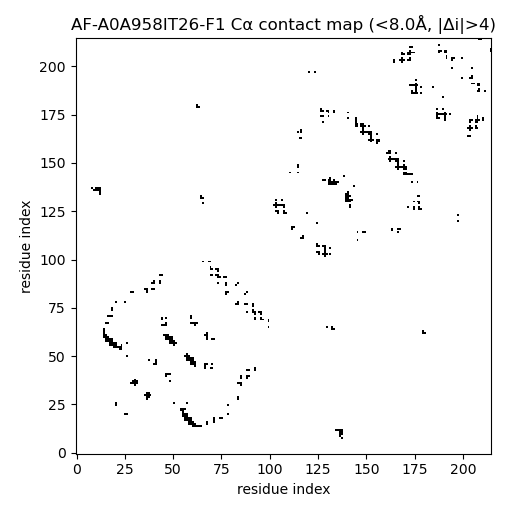14.730 -10.948 1.00 89.12 189 THR A CA 1
ATOM 1451 C C . THR A 1 189 ? 7.434 -14.093 -11.117 1.00 89.12 189 THR A C 1
ATOM 1453 O O . THR A 1 189 ? 6.932 -13.966 -12.231 1.00 89.12 189 THR A O 1
ATOM 1456 N N . ILE A 1 190 ? 6.874 -13.575 -10.020 1.00 91.00 190 ILE A N 1
ATOM 1457 C CA . ILE A 1 190 ? 5.585 -12.873 -10.017 1.00 91.00 190 ILE A CA 1
ATOM 1458 C C . ILE A 1 190 ? 5.630 -11.636 -10.926 1.00 91.00 190 ILE A C 1
ATOM 1460 O O . ILE A 1 190 ? 4.691 -11.369 -11.676 1.00 91.00 190 ILE A O 1
ATOM 1464 N N . GLY A 1 191 ? 6.716 -10.862 -10.880 1.00 93.12 191 GLY A N 1
ATOM 1465 C CA . GLY A 1 191 ? 6.891 -9.688 -11.727 1.00 93.12 191 GLY A CA 1
ATOM 1466 C C . GLY A 1 191 ? 6.955 -10.035 -13.220 1.00 93.12 191 GLY A C 1
ATOM 1467 O O . GLY A 1 191 ? 6.346 -9.334 -14.035 1.00 93.12 191 GLY A O 1
ATOM 1468 N N . VAL A 1 192 ? 7.645 -11.121 -13.585 1.00 94.06 192 VAL A N 1
ATOM 1469 C CA . VAL A 1 192 ? 7.699 -11.626 -14.967 1.00 94.06 192 VAL A CA 1
ATOM 1470 C C . VAL A 1 192 ? 6.300 -12.024 -15.431 1.00 94.06 192 VAL A C 1
ATOM 1472 O O . VAL A 1 192 ? 5.818 -11.485 -16.424 1.00 94.06 192 VAL A O 1
ATOM 1475 N N . GLU A 1 193 ? 5.588 -12.847 -14.658 1.00 93.88 193 GLU A N 1
ATOM 1476 C CA . GLU A 1 193 ? 4.219 -13.262 -14.989 1.00 93.88 193 GLU A CA 1
ATOM 1477 C C . GLU A 1 193 ? 3.271 -12.066 -15.167 1.00 93.88 193 GLU A C 1
ATOM 1479 O O . GLU A 1 193 ? 2.465 -12.024 -16.098 1.00 93.88 193 GLU A O 1
ATOM 1484 N N . ILE A 1 194 ? 3.374 -11.059 -14.293 1.00 94.75 194 ILE A N 1
ATOM 1485 C CA . ILE A 1 194 ? 2.586 -9.824 -14.371 1.00 94.75 194 ILE A CA 1
ATOM 1486 C C . ILE A 1 194 ? 2.889 -9.060 -15.663 1.00 94.75 194 ILE A C 1
ATOM 1488 O O . ILE A 1 194 ? 1.965 -8.650 -16.374 1.00 94.75 194 ILE A O 1
ATOM 1492 N N . THR A 1 195 ? 4.169 -8.844 -15.965 1.00 96.19 195 THR A N 1
ATOM 1493 C CA . THR A 1 195 ? 4.581 -8.056 -17.134 1.00 96.19 195 THR A CA 1
ATOM 1494 C C . THR A 1 195 ? 4.255 -8.771 -18.446 1.00 96.19 195 THR A C 1
ATOM 1496 O O . THR A 1 195 ? 3.771 -8.126 -19.379 1.00 96.19 195 THR A O 1
ATOM 1499 N N . GLU A 1 196 ? 4.381 -10.098 -18.499 1.00 96.50 196 GLU A N 1
ATOM 1500 C CA . GLU A 1 196 ? 3.932 -10.924 -19.625 1.00 96.50 196 GLU A CA 1
ATOM 1501 C C . GLU A 1 196 ? 2.410 -10.895 -19.792 1.00 96.50 196 GLU A C 1
ATOM 1503 O O . GLU A 1 196 ? 1.903 -10.624 -20.888 1.00 96.50 196 GLU A O 1
ATOM 1508 N N . LYS A 1 197 ? 1.660 -11.096 -18.699 1.00 96.44 197 LYS A N 1
ATOM 1509 C CA . LYS A 1 197 ? 0.189 -11.070 -18.695 1.00 96.44 197 LYS A CA 1
ATOM 1510 C C . LYS A 1 197 ? -0.360 -9.764 -19.262 1.00 96.44 197 LYS A C 1
ATOM 1512 O O . LYS A 1 197 ? -1.348 -9.782 -20.001 1.00 96.44 197 LYS A O 1
ATOM 1517 N N . TYR A 1 198 ? 0.273 -8.637 -18.935 1.00 96.69 198 TYR A N 1
ATOM 1518 C CA . TYR A 1 198 ? -0.126 -7.315 -19.427 1.00 96.69 198 TYR A CA 1
ATOM 1519 C C . TYR A 1 198 ? 0.630 -6.859 -20.682 1.00 96.69 198 TYR A C 1
ATOM 1521 O O . TYR A 1 198 ? 0.460 -5.712 -21.100 1.00 96.69 198 TYR A O 1
ATOM 1529 N N . LYS A 1 199 ? 1.360 -7.775 -21.336 1.00 96.19 199 LYS A N 1
ATOM 1530 C CA . LYS A 1 199 ? 2.003 -7.592 -22.647 1.00 96.19 199 LYS A CA 1
ATOM 1531 C C . LYS A 1 199 ? 2.974 -6.413 -22.683 1.00 96.19 199 LYS A C 1
ATOM 1533 O O . LYS A 1 199 ? 2.987 -5.633 -23.638 1.00 96.19 199 LYS A O 1
ATOM 1538 N N . GLU A 1 200 ? 3.765 -6.272 -21.627 1.00 97.69 200 GLU A N 1
ATOM 1539 C CA . GLU A 1 200 ? 4.855 -5.308 -21.599 1.00 97.69 200 GLU A CA 1
ATOM 1540 C C . GLU A 1 200 ? 5.931 -5.640 -22.639 1.00 97.69 200 GLU A C 1
ATOM 1542 O O . GLU A 1 200 ? 6.032 -6.753 -23.156 1.00 97.69 200 GLU A O 1
ATOM 1547 N N . HIS A 1 201 ? 6.741 -4.638 -22.976 1.00 97.50 201 HIS A N 1
ATOM 1548 C CA . HIS A 1 201 ? 7.813 -4.809 -23.951 1.00 97.50 201 HIS A CA 1
ATOM 1549 C C . HIS A 1 201 ? 8.842 -5.851 -23.455 1.00 97.50 201 HIS A C 1
ATOM 1551 O O . HIS A 1 201 ? 9.175 -5.827 -22.269 1.00 97.50 201 HIS A O 1
ATOM 1557 N N . PRO A 1 202 ? 9.437 -6.695 -24.325 1.00 96.94 202 PRO A N 1
ATOM 1558 C CA . PRO A 1 202 ? 10.410 -7.717 -23.912 1.00 96.94 202 PRO A CA 1
ATOM 1559 C C . PRO A 1 202 ? 11.574 -7.189 -23.064 1.00 96.94 202 PRO A C 1
ATOM 1561 O O . PRO A 1 202 ? 12.001 -7.843 -22.124 1.00 96.94 202 PRO A O 1
ATOM 1564 N N . VAL A 1 203 ? 12.053 -5.972 -23.342 1.00 96.00 203 VAL A N 1
ATOM 1565 C CA . VAL A 1 203 ? 13.088 -5.300 -22.525 1.00 96.00 203 VAL A CA 1
ATOM 1566 C C . VAL A 1 203 ? 12.613 -5.016 -21.095 1.00 96.00 203 VAL A C 1
ATOM 1568 O O . VAL A 1 203 ? 13.396 -5.144 -20.161 1.00 96.00 203 VAL A O 1
ATOM 1571 N N . VAL A 1 204 ? 11.340 -4.657 -20.911 1.00 96.94 204 VAL A N 1
ATOM 1572 C CA . VAL A 1 204 ? 10.752 -4.434 -19.581 1.00 96.94 204 VAL A CA 1
ATOM 1573 C C . VAL A 1 204 ? 10.652 -5.764 -18.838 1.00 96.94 204 VAL A C 1
ATOM 1575 O O . VAL A 1 204 ? 11.118 -5.853 -17.709 1.00 96.94 204 VAL A O 1
ATOM 1578 N N . ILE A 1 205 ? 10.150 -6.815 -19.492 1.00 96.12 205 ILE A N 1
ATOM 1579 C CA . ILE A 1 205 ? 10.094 -8.169 -18.914 1.00 96.12 205 ILE A CA 1
ATOM 1580 C C . ILE A 1 205 ? 11.505 -8.636 -18.513 1.00 96.12 205 ILE A C 1
ATOM 1582 O O . ILE A 1 205 ? 11.726 -9.065 -17.384 1.00 96.12 205 ILE A O 1
ATOM 1586 N N . ASN A 1 206 ? 12.493 -8.458 -19.394 1.00 93.56 206 ASN A N 1
ATOM 1587 C CA . ASN A 1 206 ? 13.883 -8.818 -19.118 1.00 93.56 206 ASN A CA 1
ATOM 1588 C C . ASN A 1 206 ? 14.488 -8.015 -17.956 1.00 93.56 206 ASN A C 1
ATOM 1590 O O . ASN A 1 206 ? 15.252 -8.567 -17.174 1.00 93.56 206 ASN A O 1
ATOM 1594 N N . SER A 1 207 ? 14.143 -6.729 -17.808 1.00 93.06 207 SER A N 1
ATOM 1595 C CA . SER A 1 207 ? 14.595 -5.941 -16.652 1.00 93.06 207 SER A CA 1
ATOM 1596 C C . SER A 1 207 ? 14.045 -6.466 -15.327 1.00 93.06 207 SER A C 1
ATOM 1598 O O . SER A 1 207 ? 14.737 -6.384 -14.320 1.00 93.06 207 SER A O 1
ATOM 1600 N N . VAL A 1 208 ? 12.846 -7.059 -15.330 1.00 92.06 208 VAL A N 1
ATOM 1601 C CA . VAL A 1 208 ? 12.301 -7.747 -14.154 1.00 92.06 208 VAL A CA 1
ATOM 1602 C C . VAL A 1 208 ? 13.026 -9.066 -13.914 1.00 92.06 208 VAL A C 1
ATOM 1604 O O . VAL A 1 208 ? 13.304 -9.396 -12.772 1.00 92.06 208 VAL A O 1
ATOM 1607 N N . LEU A 1 209 ? 13.396 -9.810 -14.954 1.00 87.56 209 LEU A N 1
ATOM 1608 C CA . LEU A 1 209 ? 14.137 -11.061 -14.776 1.00 87.56 209 LEU A CA 1
ATOM 1609 C C . LEU A 1 209 ? 15.558 -10.831 -14.229 1.00 87.56 209 LEU A C 1
ATOM 1611 O O . LEU A 1 209 ? 15.997 -11.541 -13.334 1.00 87.56 209 LEU A O 1
ATOM 1615 N N . ALA A 1 210 ? 16.263 -9.826 -14.749 1.00 81.38 210 ALA A N 1
ATOM 1616 C CA . ALA A 1 210 ? 17.693 -9.630 -14.510 1.00 81.38 210 ALA A CA 1
ATOM 1617 C C . ALA A 1 210 ? 18.044 -8.774 -13.274 1.00 81.38 210 ALA A C 1
ATOM 1619 O O . ALA A 1 210 ? 19.224 -8.533 -13.031 1.00 81.38 210 ALA A O 1
ATOM 1620 N N . HIS A 1 211 ? 17.064 -8.254 -12.518 1.00 71.31 211 HIS A N 1
ATOM 1621 C CA . HIS A 1 211 ? 17.351 -7.315 -11.417 1.00 71.31 211 HIS A CA 1
ATOM 1622 C C . HIS A 1 211 ? 17.829 -7.970 -10.112 1.00 71.31 211 HIS A C 1
ATOM 1624 O O . HIS A 1 211 ? 18.382 -7.275 -9.261 1.00 71.31 211 HIS A O 1
ATOM 1630 N N . HIS A 1 212 ? 17.646 -9.281 -9.952 1.00 65.62 212 HIS A N 1
ATOM 1631 C CA . HIS A 1 212 ? 18.302 -10.066 -8.908 1.00 65.62 212 HIS A CA 1
ATOM 1632 C C . HIS A 1 212 ? 19.324 -10.993 -9.559 1.00 65.62 212 HIS A C 1
ATOM 1634 O O . HIS A 1 212 ? 19.062 -11.528 -10.631 1.00 65.62 212 HIS A O 1
ATOM 1640 N N . GLU A 1 213 ? 20.467 -11.206 -8.903 1.00 49.81 213 GLU A N 1
ATOM 1641 C CA . GLU A 1 213 ? 21.564 -12.095 -9.335 1.00 49.81 213 GLU A CA 1
ATOM 1642 C C . GLU A 1 213 ? 21.171 -13.598 -9.387 1.00 49.81 213 GLU A C 1
ATOM 1644 O O . GLU A 1 213 ? 22.016 -14.474 -9.241 1.00 49.81 213 GLU A O 1
ATOM 1649 N N . GLU A 1 214 ? 19.885 -13.918 -9.565 1.00 46.22 214 GLU A N 1
ATOM 1650 C CA . GLU A 1 214 ? 19.326 -15.275 -9.650 1.00 46.22 214 GLU A CA 1
ATOM 1651 C C . GLU A 1 214 ? 19.201 -15.790 -11.102 1.00 46.22 214 GLU A C 1
ATOM 1653 O O . GLU A 1 214 ? 18.591 -16.837 -11.325 1.00 46.22 214 GLU A O 1
ATOM 1658 N N . ALA A 1 215 ? 19.774 -15.076 -12.080 1.00 39.56 215 ALA A N 1
ATOM 1659 C CA . ALA A 1 215 ? 19.807 -15.462 -13.496 1.00 39.56 215 ALA A CA 1
ATOM 1660 C C . ALA A 1 215 ? 21.209 -15.885 -13.958 1.00 39.56 215 ALA A C 1
ATOM 1662 O O . ALA A 1 215 ? 22.180 -15.151 -13.662 1.00 39.56 215 ALA A O 1
#

Sequence (215 aa):
HAIERMATDYTMESTLVTVSLPNDNWKGLIIGREGRNIKAFEAVTGVKVIVDDTPETVVMSCFDPIKREVARLAMEGLIQKKNINPKAIDAEVGKAQKVVDASIQKAAEATLKELNIRNVHPEMRILLGRLKYRTSYGQNILDHSKEVAWLAGNMAAELGLDVQLARRAGLFHDIGKAVSSDSEGSHVTIGVEITEKYKEHPVVINSVLAHHEEA

pLDDT: mean 89.29, std 16.14, range [29.22, 98.38]

Solvent-accessible surface area (backbone atoms only — not comparable to full-atom values): 11629 Å² total; per-residue (Å²): 143,78,77,87,74,73,72,79,69,86,49,69,70,71,44,62,48,78,45,83,43,100,42,62,72,51,56,58,47,48,31,32,79,96,40,52,29,40,53,43,46,27,68,74,46,71,34,49,77,46,80,70,89,58,78,34,46,40,40,33,41,37,88,49,46,64,45,44,50,25,44,52,47,18,52,52,50,32,61,75,64,75,45,76,42,61,72,47,43,55,56,30,38,59,49,22,43,54,53,51,52,52,49,20,47,51,47,23,53,51,51,31,60,74,72,69,60,71,95,72,55,70,68,58,38,48,38,49,10,43,17,67,59,32,57,55,85,80,36,47,44,37,61,49,21,50,52,42,10,52,52,36,20,53,53,21,55,79,70,76,46,64,33,68,60,30,24,51,16,30,45,48,32,65,49,19,63,41,52,66,88,90,49,95,69,54,46,47,57,48,23,32,53,52,32,56,75,69,65,53,56,69,68,33,36,46,35,14,54,63,71,47,96,86,110

Secondary structure (DSSP, 8-state):
--STT----------EEEEE-SSTHHHHHHH-GGGHHHHHHHHHH--EEE--SSTTEEEEE-S-HHHHHHHHHHHHHHHHHT--SHHHHHHHHHHHHHHHHHHHHHHHHHHHHHHT-----HHHHHHHHHGGG-EETTEEHHHHHHHHHHHHHHHHHHTTS-HHHHHHHHHHTTGGGGS-TTSSS-HHHHHHHHHHHTT--HHHHHHHHTTSTT-

Mean predicted aligned error: 6.28 Å

Nearest PDB structures (foldseek):
  2e3u-assembly1_A  TM=3.945E-01  e=2.183E-02  Pyrococcus horikoshii OT3
  2pq7-assembly1_A-2  TM=6.900E-01  e=6.801E-01  uncultured Thermotogales bacterium
  1tua-assembly1_A  TM=3.378E-01  e=1.483E-01  Aeropyrum pernix
  5ihy-assembly1_A  TM=4.518E-01  e=7.191E+00  Bacillus subtilis